Protein AF-A0A955S5Y6-F1 (afdb_monomer_lite)

Structure (mmCIF, N/CA/C/O backbone):
data_AF-A0A955S5Y6-F1
#
_entry.id   AF-A0A955S5Y6-F1
#
loop_
_atom_site.group_PDB
_atom_site.id
_atom_site.type_symbol
_atom_site.label_atom_id
_atom_site.label_alt_id
_atom_site.label_comp_id
_atom_site.label_asym_id
_atom_site.label_entity_id
_atom_site.label_seq_id
_atom_site.pdbx_PDB_ins_code
_atom_site.Cartn_x
_atom_site.Cartn_y
_atom_site.Cartn_z
_atom_site.occupancy
_atom_site.B_iso_or_equiv
_atom_site.auth_seq_id
_atom_site.auth_comp_id
_atom_site.auth_asym_id
_atom_site.auth_atom_id
_atom_site.pdbx_PDB_model_num
ATOM 1 N N . MET A 1 1 ? -32.475 -27.656 40.720 1.00 56.09 1 MET A N 1
ATOM 2 C CA . MET A 1 1 ? -31.714 -28.056 39.511 1.00 56.09 1 MET A CA 1
ATOM 3 C C . MET A 1 1 ? -31.673 -26.996 38.402 1.00 56.09 1 MET A C 1
ATOM 5 O O . MET A 1 1 ? -30.598 -26.793 37.864 1.00 56.09 1 MET A O 1
ATOM 9 N N . LYS A 1 2 ? -32.745 -26.241 38.096 1.00 52.50 2 LYS A N 1
ATOM 10 C CA . LYS A 1 2 ? -32.716 -25.204 37.030 1.00 52.50 2 LYS A CA 1
ATOM 11 C C . LYS A 1 2 ? -31.725 -24.033 37.240 1.00 52.50 2 LYS A C 1
ATOM 13 O O . LYS A 1 2 ? -31.206 -23.516 36.262 1.00 52.50 2 LYS A O 1
ATOM 18 N N . LYS A 1 3 ? -31.419 -23.636 38.485 1.00 51.44 3 LYS A N 1
ATOM 19 C CA . LYS A 1 3 ? -30.471 -22.533 38.778 1.00 51.44 3 LYS A CA 1
ATOM 20 C C . LYS A 1 3 ? -28.994 -22.875 38.519 1.00 51.44 3 LYS A C 1
ATOM 22 O O . LYS A 1 3 ? -28.212 -21.969 38.269 1.00 51.44 3 LYS A O 1
ATOM 27 N N . LEU A 1 4 ? -28.620 -24.157 38.560 1.00 49.22 4 LEU A N 1
ATOM 28 C CA . LEU A 1 4 ? -27.224 -24.577 38.392 1.00 49.22 4 LEU A CA 1
ATOM 29 C C . LEU A 1 4 ? -26.808 -24.562 36.910 1.00 49.22 4 LEU A C 1
ATOM 31 O O . LEU A 1 4 ? -25.727 -24.098 36.581 1.00 49.22 4 LEU A O 1
ATOM 35 N N . ILE A 1 5 ? -27.717 -24.964 36.012 1.00 55.75 5 ILE A N 1
ATOM 36 C CA . ILE A 1 5 ? -27.482 -25.016 34.557 1.00 55.75 5 ILE A CA 1
ATOM 37 C C . ILE A 1 5 ? -27.295 -23.608 33.967 1.00 55.75 5 ILE A C 1
ATOM 39 O O . ILE A 1 5 ? -26.448 -23.410 33.100 1.00 55.75 5 ILE A O 1
ATOM 43 N N . LEU A 1 6 ? -28.032 -22.612 34.476 1.00 52.28 6 LEU A N 1
ATOM 44 C CA . LEU A 1 6 ? -27.921 -21.223 34.016 1.00 52.28 6 LEU A CA 1
ATOM 45 C C . LEU A 1 6 ? -26.569 -20.588 34.397 1.00 52.28 6 LEU A C 1
ATOM 47 O O . LEU A 1 6 ? -26.014 -19.817 33.623 1.00 52.28 6 LEU A O 1
ATOM 51 N N . SER A 1 7 ? -26.016 -20.950 35.561 1.00 55.12 7 SER A N 1
ATOM 52 C CA . SER A 1 7 ? -24.718 -20.450 36.035 1.00 55.12 7 SER A CA 1
ATOM 53 C C . SER A 1 7 ? -23.542 -21.035 35.252 1.00 55.12 7 SER A C 1
ATOM 55 O O . SER A 1 7 ? -22.563 -20.333 35.014 1.00 55.12 7 SER A O 1
ATOM 57 N N . THR A 1 8 ? -23.620 -22.306 34.850 1.00 58.50 8 THR A N 1
ATOM 58 C CA . THR A 1 8 ? -22.551 -22.969 34.088 1.00 58.50 8 THR A CA 1
ATOM 59 C C . THR A 1 8 ? -22.515 -22.490 32.636 1.00 58.50 8 THR A C 1
ATOM 61 O O . THR A 1 8 ? -21.433 -22.229 32.119 1.00 58.50 8 THR A O 1
ATOM 64 N N . LEU A 1 9 ? -23.675 -22.289 31.994 1.00 55.12 9 LEU A N 1
ATOM 65 C CA . LEU A 1 9 ? -23.737 -21.744 30.629 1.00 55.12 9 LEU A CA 1
ATOM 66 C C . LEU A 1 9 ? -23.160 -20.320 30.550 1.00 55.12 9 LEU A C 1
ATOM 68 O O . LEU A 1 9 ? -22.445 -19.994 29.607 1.00 55.12 9 LEU A O 1
ATOM 72 N N . PHE A 1 10 ? -23.441 -19.487 31.558 1.00 57.28 10 PHE A N 1
ATOM 73 C CA . PHE A 1 10 ? -22.948 -18.110 31.628 1.00 57.28 10 PHE A CA 1
ATOM 74 C C . PHE A 1 10 ? -21.422 -18.047 31.822 1.00 57.28 10 PHE A C 1
ATOM 76 O O . PHE A 1 10 ? -20.755 -17.219 31.207 1.00 57.28 10 PHE A O 1
ATOM 83 N N . PHE A 1 11 ? -20.855 -18.962 32.617 1.00 56.06 11 PHE A N 1
ATOM 84 C CA . PHE A 1 11 ? -19.405 -19.064 32.816 1.00 56.06 11 PHE A CA 1
ATOM 85 C C . PHE A 1 11 ? -18.660 -19.509 31.552 1.00 56.06 11 PHE A C 1
ATOM 87 O O . PHE A 1 11 ? -17.605 -18.959 31.254 1.00 56.06 11 PHE A O 1
ATOM 94 N N . VAL A 1 12 ? -19.209 -20.464 30.791 1.00 61.91 12 VAL A N 1
ATOM 95 C CA . VAL A 1 12 ? -18.602 -20.925 29.528 1.00 61.91 12 VAL A CA 1
ATOM 96 C C . VAL A 1 12 ? -18.613 -19.812 28.476 1.00 61.91 12 VAL A C 1
ATOM 98 O O . VAL A 1 12 ? -17.584 -19.557 27.860 1.00 61.91 12 VAL A O 1
ATOM 101 N N . LEU A 1 13 ? -19.731 -19.089 28.329 1.00 55.97 13 LEU A N 1
ATOM 102 C CA . LEU A 1 13 ? -19.838 -17.951 27.405 1.00 55.97 13 LEU A CA 1
ATOM 103 C C . LEU A 1 13 ? -18.832 -16.835 27.724 1.00 55.97 13 LEU A C 1
ATOM 105 O O . LEU A 1 13 ? -18.149 -16.362 26.818 1.00 55.97 13 LEU A O 1
ATOM 109 N N . LEU A 1 14 ? -18.685 -16.458 28.999 1.00 55.88 14 LEU A N 1
ATOM 110 C CA . LEU A 1 14 ? -17.714 -15.438 29.417 1.00 55.88 14 LEU A CA 1
ATOM 111 C C . LEU A 1 14 ? -16.263 -15.866 29.146 1.00 55.88 14 LEU A C 1
ATOM 113 O O . LEU A 1 14 ? -15.458 -15.057 28.678 1.00 55.88 14 LEU A O 1
ATOM 117 N N . PHE A 1 15 ? -15.929 -17.138 29.388 1.00 55.53 15 PHE A N 1
ATOM 118 C CA . PHE A 1 15 ? -14.578 -17.654 29.155 1.00 55.53 15 PHE A CA 1
ATOM 119 C C . PHE A 1 15 ? -14.222 -17.702 27.663 1.00 55.53 15 PHE A C 1
ATOM 121 O O . PHE A 1 15 ? -13.123 -17.301 27.283 1.00 55.53 15 PHE A O 1
ATOM 128 N N . SER A 1 16 ? -15.162 -18.117 26.808 1.00 57.88 16 SER A N 1
ATOM 129 C CA . SER A 1 16 ? -14.963 -18.133 25.355 1.00 57.88 16 SER A CA 1
ATOM 130 C C . SER A 1 16 ? -14.791 -16.725 24.779 1.00 57.88 16 SER A C 1
ATOM 132 O O . SER A 1 16 ? -13.932 -16.520 23.925 1.00 57.88 16 SER A O 1
ATOM 134 N N . THR A 1 17 ? -15.540 -15.731 25.275 1.00 61.00 17 THR A N 1
ATOM 135 C CA . THR A 1 17 ? -15.361 -14.337 24.837 1.00 61.00 17 THR A CA 1
ATOM 136 C C . THR A 1 17 ? -14.026 -13.747 25.285 1.00 61.00 17 THR A C 1
ATOM 138 O O . THR A 1 17 ? -13.394 -13.033 24.515 1.00 61.00 17 THR A O 1
ATOM 141 N N . ALA A 1 18 ? -13.554 -14.071 26.492 1.00 53.00 18 ALA A N 1
ATOM 142 C CA . ALA A 1 18 ? -12.278 -13.567 26.994 1.00 53.00 18 ALA A CA 1
ATOM 143 C C . ALA A 1 18 ? -11.082 -14.138 26.216 1.00 53.00 18 ALA A C 1
ATOM 145 O O . ALA A 1 18 ? -10.158 -13.398 25.894 1.00 53.00 18 ALA A O 1
ATOM 146 N N . GLN A 1 19 ? -11.116 -15.429 25.867 1.00 52.62 19 GLN A N 1
ATOM 147 C CA . GLN A 1 19 ? -10.074 -16.051 25.044 1.00 52.62 19 GLN A CA 1
ATOM 148 C C . GLN A 1 19 ? -10.056 -15.491 23.619 1.00 52.62 19 GLN A C 1
ATOM 150 O O . GLN A 1 19 ? -8.986 -15.151 23.130 1.00 52.62 19 GLN A O 1
ATOM 155 N N . ALA A 1 20 ? -11.218 -15.325 22.980 1.00 49.16 20 ALA A N 1
ATOM 156 C CA . ALA A 1 20 ? -11.295 -14.726 21.646 1.00 49.16 20 ALA A CA 1
ATOM 157 C C . ALA A 1 20 ? -10.771 -13.280 21.628 1.00 49.16 20 ALA A C 1
ATOM 159 O O . ALA A 1 20 ? -10.062 -12.892 20.706 1.00 49.16 20 ALA A O 1
ATOM 160 N N . MET A 1 21 ? -11.073 -12.497 22.669 1.00 54.50 21 MET A N 1
ATOM 161 C CA . MET A 1 21 ? -10.538 -11.142 22.818 1.00 54.50 21 MET A CA 1
ATOM 162 C C . MET A 1 21 ? -9.026 -11.146 23.062 1.00 54.50 21 MET A C 1
ATOM 164 O O . MET A 1 21 ? -8.329 -10.330 22.475 1.00 54.50 21 MET A O 1
ATOM 168 N N . ALA A 1 22 ? -8.508 -12.057 23.891 1.00 51.16 22 ALA A N 1
ATOM 169 C CA . ALA A 1 22 ? -7.074 -12.154 24.164 1.00 51.16 22 ALA A CA 1
ATOM 170 C C . ALA A 1 22 ? -6.267 -12.558 22.920 1.00 51.16 22 ALA A C 1
ATOM 172 O O . ALA A 1 22 ? -5.251 -11.933 22.645 1.00 51.16 22 ALA A O 1
ATOM 173 N N . VAL A 1 23 ? -6.749 -13.542 22.152 1.00 62.59 23 VAL A N 1
ATOM 174 C CA . VAL A 1 23 ? -6.137 -13.944 20.873 1.00 62.59 23 VAL A CA 1
ATOM 175 C C . VAL A 1 23 ? -6.154 -12.774 19.891 1.00 62.59 23 VAL A C 1
ATOM 177 O O . VAL A 1 23 ? -5.118 -12.410 19.355 1.00 62.59 23 VAL A O 1
ATOM 180 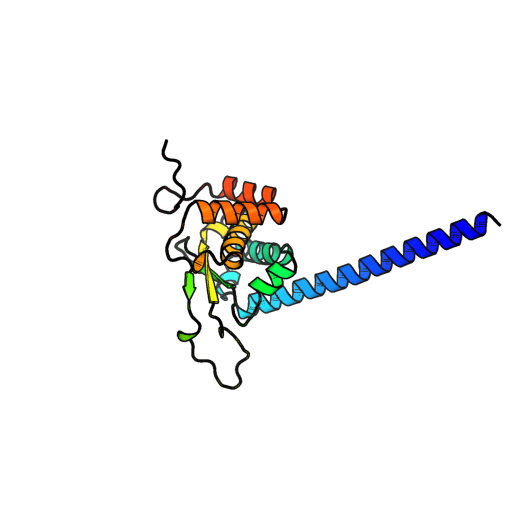N N . LYS A 1 24 ? -7.298 -12.095 19.755 1.00 65.12 24 LYS A N 1
ATOM 181 C CA . LYS A 1 24 ? -7.421 -10.933 18.870 1.00 65.12 24 LYS A CA 1
ATOM 182 C C . LYS A 1 24 ? -6.474 -9.782 19.245 1.00 65.12 24 LYS A C 1
ATOM 184 O O . LYS A 1 24 ? -5.962 -9.109 18.359 1.00 65.12 24 LYS A O 1
ATOM 189 N N . ILE A 1 25 ? -6.258 -9.536 20.541 1.00 67.62 25 ILE A N 1
ATOM 190 C CA . ILE A 1 25 ? -5.323 -8.504 21.020 1.00 67.62 25 ILE A CA 1
ATOM 191 C C . ILE A 1 25 ? -3.872 -8.876 20.682 1.00 67.62 25 ILE A C 1
ATOM 193 O O . ILE A 1 25 ? -3.101 -7.996 20.303 1.00 67.62 25 ILE A O 1
ATOM 197 N N . ASP A 1 26 ? -3.503 -10.151 20.814 1.00 76.69 26 ASP A N 1
ATOM 198 C CA . ASP A 1 26 ? -2.156 -10.637 20.484 1.00 76.69 26 ASP A CA 1
ATOM 199 C C . ASP A 1 26 ? -1.885 -10.517 18.974 1.00 76.69 26 ASP A C 1
ATOM 201 O O . ASP A 1 26 ? -0.861 -9.965 18.562 1.00 76.69 26 ASP A O 1
ATOM 205 N N . ASP A 1 27 ? -2.869 -10.896 18.151 1.00 80.06 27 ASP A N 1
ATOM 206 C CA . ASP A 1 27 ? -2.806 -10.773 16.692 1.00 80.06 27 ASP A CA 1
ATOM 207 C C . ASP A 1 27 ? -2.647 -9.304 16.248 1.00 80.06 27 ASP A C 1
ATOM 209 O O . ASP A 1 27 ? -1.814 -8.990 15.395 1.00 80.06 27 ASP A O 1
ATOM 213 N N . GLU A 1 28 ? -3.394 -8.372 16.853 1.00 82.50 28 GLU A N 1
ATOM 214 C CA . GLU A 1 28 ? -3.312 -6.941 16.526 1.00 82.50 28 GLU A CA 1
ATOM 215 C C . GLU A 1 28 ? -1.964 -6.322 16.940 1.00 82.50 28 GLU A C 1
ATOM 217 O O . GLU A 1 28 ? -1.368 -5.555 16.180 1.00 82.50 28 GLU A O 1
ATOM 222 N N . ALA A 1 29 ? -1.430 -6.683 18.109 1.00 85.88 29 ALA A N 1
ATOM 223 C CA . ALA A 1 29 ? -0.115 -6.216 18.552 1.00 85.88 29 ALA A CA 1
ATOM 224 C C . ALA A 1 29 ? 1.018 -6.760 17.660 1.00 85.88 29 ALA A C 1
ATOM 226 O O . ALA A 1 29 ? 1.972 -6.041 17.324 1.00 85.88 29 ALA A O 1
ATOM 227 N N . GLN A 1 30 ? 0.903 -8.016 17.225 1.00 89.88 30 GLN A N 1
ATOM 228 C CA . GLN A 1 30 ? 1.841 -8.623 16.287 1.00 89.88 30 GLN A CA 1
ATOM 229 C C . GLN A 1 30 ? 1.780 -7.940 14.913 1.00 89.88 30 GLN A C 1
ATOM 231 O O . GLN A 1 30 ? 2.826 -7.585 14.362 1.00 89.88 30 GLN A O 1
ATOM 236 N N . ARG A 1 31 ? 0.572 -7.691 14.394 1.00 92.69 31 ARG A N 1
ATOM 237 C CA . ARG A 1 31 ? 0.303 -6.953 13.147 1.00 92.69 31 ARG A CA 1
ATOM 238 C C . ARG A 1 31 ? 0.973 -5.579 13.161 1.00 92.69 31 ARG A C 1
ATOM 240 O O . ARG A 1 31 ? 1.710 -5.251 12.234 1.00 92.69 31 ARG A O 1
ATOM 247 N N . GLN A 1 32 ? 0.794 -4.810 14.236 1.00 94.00 32 GLN A N 1
ATOM 248 C CA . GLN A 1 32 ? 1.436 -3.502 14.403 1.00 94.00 32 GLN A CA 1
ATOM 249 C C . GLN A 1 32 ? 2.964 -3.610 14.382 1.00 94.00 32 GLN A C 1
ATOM 251 O O . GLN A 1 32 ? 3.621 -2.890 13.633 1.00 94.00 32 GLN A O 1
ATOM 256 N N . THR A 1 33 ? 3.530 -4.557 15.133 1.00 93.19 33 THR A N 1
ATOM 257 C CA . THR A 1 33 ? 4.985 -4.767 15.182 1.00 93.19 33 THR A CA 1
ATOM 258 C C . THR A 1 33 ? 5.557 -5.104 13.800 1.00 93.19 33 THR A C 1
ATOM 260 O O . THR A 1 33 ? 6.602 -4.581 13.415 1.00 93.19 33 THR A O 1
ATOM 263 N N . GLN A 1 34 ? 4.869 -5.951 13.029 1.00 93.94 34 GLN A N 1
ATOM 264 C CA . GLN A 1 34 ? 5.267 -6.294 11.661 1.00 93.94 34 GLN A CA 1
ATOM 265 C C . GLN A 1 34 ? 5.240 -5.075 10.738 1.00 93.94 34 GLN A C 1
ATOM 267 O O . GLN A 1 34 ? 6.175 -4.878 9.967 1.00 93.94 34 GLN A O 1
ATOM 272 N N . ILE A 1 35 ? 4.202 -4.240 10.838 1.00 94.56 35 ILE A N 1
ATOM 273 C CA . ILE A 1 35 ? 4.094 -3.003 10.057 1.00 94.56 35 ILE A CA 1
ATOM 274 C C . ILE A 1 35 ? 5.241 -2.055 10.407 1.00 94.56 35 ILE A C 1
ATOM 276 O O . ILE A 1 35 ? 5.900 -1.541 9.512 1.00 94.56 35 ILE A O 1
ATOM 280 N N . GLU A 1 36 ? 5.535 -1.846 11.690 1.00 92.19 36 GLU A N 1
ATOM 281 C CA . GLU A 1 36 ? 6.640 -0.976 12.107 1.00 92.19 36 GLU A CA 1
ATOM 282 C C . GLU A 1 36 ? 7.994 -1.464 11.587 1.00 92.19 36 GLU A C 1
ATOM 284 O O . GLU A 1 36 ? 8.796 -0.664 11.099 1.00 92.19 36 GLU A O 1
ATOM 289 N N . GLN A 1 37 ? 8.248 -2.772 11.667 1.00 91.31 37 GLN A N 1
ATOM 290 C CA . GLN A 1 37 ? 9.468 -3.377 11.136 1.00 91.31 37 GLN A CA 1
ATOM 291 C C . GLN A 1 37 ? 9.556 -3.211 9.619 1.00 91.31 37 GLN A C 1
ATOM 293 O O . GLN A 1 37 ? 10.594 -2.781 9.117 1.00 91.31 37 GLN A O 1
ATOM 298 N N . TYR A 1 38 ? 8.459 -3.481 8.911 1.00 91.88 38 TYR A N 1
ATOM 299 C CA . TYR A 1 38 ? 8.370 -3.327 7.466 1.00 91.88 38 TYR A CA 1
ATOM 300 C C . TYR A 1 38 ? 8.634 -1.883 7.029 1.00 91.88 38 TYR A C 1
ATOM 302 O O . TYR A 1 38 ? 9.502 -1.630 6.197 1.00 91.88 38 TYR A O 1
ATOM 310 N N . LEU A 1 39 ? 7.944 -0.916 7.640 1.00 90.44 39 LEU A N 1
ATOM 311 C CA . LEU A 1 39 ? 8.104 0.503 7.325 1.00 90.44 39 LEU A CA 1
ATOM 312 C C . LEU A 1 39 ? 9.513 1.006 7.646 1.00 90.44 39 LEU A C 1
ATOM 314 O O . LEU A 1 39 ? 10.044 1.845 6.926 1.00 90.44 39 LEU A O 1
ATOM 318 N N . LYS A 1 40 ? 10.146 0.486 8.700 1.00 87.81 40 LYS A N 1
ATOM 319 C CA . LYS A 1 40 ? 11.536 0.819 9.028 1.00 87.81 40 LYS A CA 1
ATOM 320 C C . LYS A 1 40 ? 12.527 0.300 7.982 1.00 87.81 40 LYS A C 1
ATOM 322 O O . LYS A 1 40 ? 13.578 0.910 7.803 1.00 87.81 40 LYS A O 1
ATOM 327 N N . GLU A 1 41 ? 12.229 -0.829 7.347 1.00 86.50 41 GLU A N 1
ATOM 328 C CA . GLU A 1 41 ? 13.115 -1.468 6.371 1.00 86.50 41 GLU A CA 1
ATOM 329 C C . GLU A 1 41 ? 12.907 -0.936 4.945 1.00 86.50 41 GLU A C 1
ATOM 331 O O . GLU A 1 41 ? 13.885 -0.672 4.249 1.00 86.50 41 GLU A O 1
ATOM 336 N N . PHE A 1 42 ? 11.656 -0.736 4.521 1.00 86.25 42 PHE A N 1
ATOM 337 C CA . PHE A 1 42 ? 11.299 -0.507 3.113 1.00 86.25 42 PHE A CA 1
ATOM 338 C C . PHE A 1 42 ? 10.684 0.858 2.818 1.00 86.25 42 PHE A C 1
ATOM 340 O O . PHE A 1 42 ? 10.239 1.101 1.697 1.00 86.25 42 PHE A O 1
ATOM 347 N N . VAL A 1 43 ? 10.648 1.769 3.789 1.00 81.50 43 VAL A N 1
ATOM 348 C CA . VAL A 1 43 ? 10.130 3.119 3.566 1.00 81.50 43 VAL A CA 1
ATOM 349 C C . VAL A 1 43 ? 11.190 4.149 3.914 1.00 81.50 43 VAL A C 1
ATOM 351 O O . VAL A 1 43 ? 11.818 4.105 4.971 1.00 81.50 43 VAL A O 1
ATOM 354 N N . GLY A 1 44 ? 11.428 5.069 2.978 1.00 70.69 44 GLY A N 1
ATOM 355 C CA . GLY A 1 44 ? 12.505 6.046 3.094 1.00 70.69 44 GLY A CA 1
ATOM 356 C C . GLY A 1 44 ? 12.373 6.926 4.341 1.00 70.69 44 GLY A C 1
ATOM 357 O O . GLY A 1 44 ? 11.275 7.319 4.734 1.00 70.69 44 GLY A O 1
ATOM 358 N N . ASN A 1 45 ? 13.513 7.326 4.919 1.00 73.81 45 ASN A N 1
ATOM 359 C CA . ASN A 1 45 ? 13.566 8.217 6.091 1.00 73.81 45 ASN A CA 1
ATOM 360 C C . ASN A 1 45 ? 12.825 9.554 5.888 1.00 73.81 45 ASN A C 1
ATOM 362 O O . ASN A 1 45 ? 12.473 10.217 6.863 1.00 73.81 45 ASN A O 1
ATOM 366 N N . SER A 1 46 ? 12.573 9.956 4.637 1.00 76.12 46 SER A N 1
ATOM 367 C CA . SER A 1 46 ? 11.807 11.157 4.303 1.00 76.12 46 SER A CA 1
ATOM 368 C C . SER A 1 46 ? 10.371 11.120 4.828 1.00 76.12 46 SER A C 1
ATOM 370 O O . SER A 1 46 ? 9.828 12.181 5.122 1.00 76.12 46 SER A O 1
ATOM 372 N N . LEU A 1 47 ? 9.780 9.937 5.042 1.00 80.69 47 LEU A N 1
ATOM 373 C CA . LEU A 1 47 ? 8.419 9.787 5.572 1.00 80.69 47 LEU A CA 1
ATOM 374 C C . LEU A 1 47 ? 8.234 10.450 6.951 1.00 80.69 47 LEU A C 1
ATOM 376 O O . LEU A 1 47 ? 7.123 10.824 7.318 1.00 80.69 47 LEU A O 1
ATOM 380 N N . PHE A 1 48 ? 9.324 10.641 7.706 1.00 80.81 48 PHE A N 1
ATOM 381 C CA . PHE A 1 48 ? 9.311 11.367 8.979 1.00 80.81 48 PHE A CA 1
ATOM 382 C C . PHE A 1 48 ? 8.782 12.805 8.844 1.00 80.81 48 PHE A C 1
ATOM 384 O O . PHE A 1 48 ? 8.141 13.309 9.763 1.00 80.81 48 PHE A O 1
ATOM 391 N N . TYR A 1 49 ? 9.014 13.456 7.701 1.00 88.31 49 TYR A N 1
ATOM 392 C CA . TYR A 1 49 ? 8.575 14.831 7.449 1.00 88.31 49 TYR A CA 1
ATOM 393 C C . TYR A 1 49 ? 7.110 14.932 6.995 1.00 88.31 49 TYR A C 1
ATOM 395 O O . TYR A 1 49 ? 6.576 16.037 6.917 1.00 88.31 49 TYR A O 1
ATOM 403 N N . TYR A 1 50 ? 6.448 13.797 6.744 1.00 92.00 50 TYR A N 1
ATOM 404 C CA . TYR A 1 50 ? 5.094 13.727 6.193 1.00 92.00 50 TYR A CA 1
ATOM 405 C C . TYR A 1 50 ? 4.172 12.912 7.116 1.00 92.00 50 TYR A C 1
ATOM 407 O O . TYR A 1 50 ? 3.851 11.757 6.821 1.00 92.00 50 TYR A O 1
ATOM 415 N N . PRO A 1 51 ? 3.760 13.474 8.271 1.00 93.00 51 PRO A N 1
ATOM 416 C CA . PRO A 1 51 ? 3.044 12.733 9.307 1.00 93.00 51 PRO A CA 1
ATOM 417 C C . PRO A 1 51 ? 1.694 12.177 8.844 1.00 93.00 51 PRO A C 1
ATOM 419 O O . PRO A 1 51 ? 1.346 11.069 9.244 1.00 93.00 51 PRO A O 1
ATOM 422 N N . ASN A 1 52 ? 0.963 12.886 7.978 1.00 94.88 52 ASN A N 1
ATOM 423 C CA . ASN A 1 52 ? -0.339 12.419 7.496 1.00 94.88 52 ASN A CA 1
ATOM 424 C C . ASN A 1 52 ? -0.168 11.222 6.558 1.00 94.88 52 ASN A C 1
ATOM 426 O O . ASN A 1 52 ? -0.884 10.234 6.694 1.00 94.88 52 ASN A O 1
ATOM 430 N N . ILE A 1 53 ? 0.837 11.267 5.675 1.00 93.31 53 ILE A N 1
ATOM 431 C CA . ILE A 1 53 ? 1.176 10.134 4.804 1.00 93.31 53 ILE A CA 1
ATOM 432 C C . ILE A 1 53 ? 1.669 8.947 5.637 1.00 93.31 53 ILE A C 1
ATOM 434 O O . ILE A 1 53 ? 1.252 7.816 5.406 1.00 93.31 53 ILE A O 1
ATOM 438 N N . ARG A 1 54 ? 2.510 9.193 6.648 1.00 93.44 54 ARG A N 1
ATOM 439 C CA . ARG A 1 54 ? 2.983 8.149 7.565 1.00 93.44 54 ARG A CA 1
ATOM 440 C C . ARG A 1 54 ? 1.833 7.457 8.293 1.00 93.44 54 ARG A C 1
ATOM 442 O O . ARG A 1 54 ? 1.810 6.229 8.350 1.00 93.44 54 ARG A O 1
ATOM 449 N N . SER A 1 55 ? 0.898 8.227 8.846 1.00 94.94 55 SER A N 1
ATOM 450 C CA . SER A 1 55 ? -0.290 7.682 9.504 1.00 94.94 55 SER A CA 1
ATOM 451 C C . SER A 1 55 ? -1.175 6.913 8.527 1.00 94.94 55 SER A C 1
ATOM 453 O O . SER A 1 55 ? -1.576 5.797 8.839 1.00 94.94 55 SER A O 1
ATOM 455 N N . ALA A 1 56 ? -1.412 7.457 7.332 1.00 95.69 56 ALA A N 1
ATOM 456 C CA . ALA A 1 56 ? -2.200 6.788 6.304 1.00 95.69 56 ALA A CA 1
ATOM 457 C C . ALA A 1 56 ? -1.577 5.453 5.874 1.00 95.69 56 ALA A C 1
ATOM 459 O O . ALA A 1 56 ? -2.270 4.446 5.779 1.00 95.69 56 ALA A O 1
ATOM 460 N N . LEU A 1 57 ? -0.260 5.411 5.674 1.00 94.69 57 LEU A N 1
ATOM 461 C CA . LEU A 1 57 ? 0.434 4.191 5.275 1.00 94.69 57 LEU A CA 1
ATOM 462 C C . LEU A 1 57 ? 0.345 3.102 6.349 1.00 94.69 57 LEU A C 1
ATOM 464 O O . LEU A 1 57 ? 0.048 1.949 6.040 1.00 94.69 57 LEU A O 1
ATOM 468 N N . PHE A 1 58 ? 0.548 3.472 7.615 1.00 95.56 58 PHE A N 1
ATOM 469 C CA . PHE A 1 58 ? 0.382 2.544 8.730 1.00 95.56 58 PHE A CA 1
ATOM 470 C C . PHE A 1 58 ? -1.050 1.995 8.790 1.00 95.56 58 PHE A C 1
ATOM 472 O O . PHE A 1 58 ? -1.250 0.783 8.868 1.00 95.56 58 PHE A O 1
ATOM 479 N N . ASN A 1 59 ? -2.045 2.881 8.704 1.00 96.06 59 ASN A N 1
ATOM 480 C CA . ASN A 1 59 ? -3.457 2.514 8.769 1.00 96.06 59 ASN A CA 1
ATOM 481 C C . ASN A 1 59 ? -3.877 1.625 7.595 1.00 96.06 59 ASN A C 1
ATOM 483 O O . ASN A 1 59 ? -4.592 0.647 7.804 1.00 96.06 59 ASN A O 1
ATOM 487 N N . ALA A 1 60 ? -3.421 1.933 6.379 1.00 95.75 60 ALA A N 1
ATOM 488 C CA . ALA A 1 60 ? -3.695 1.127 5.196 1.00 95.75 60 ALA A CA 1
ATOM 489 C C . ALA A 1 60 ? -3.162 -0.301 5.379 1.00 95.75 60 ALA A C 1
ATOM 491 O O . ALA A 1 60 ? -3.925 -1.254 5.242 1.00 95.75 60 ALA A O 1
ATOM 492 N N . LEU A 1 61 ? -1.896 -0.457 5.790 1.00 95.75 61 LEU A N 1
ATOM 493 C CA . LEU A 1 61 ? -1.287 -1.772 6.028 1.00 95.75 61 LEU A CA 1
ATOM 494 C C . LEU A 1 61 ? -1.951 -2.553 7.170 1.00 95.75 61 LEU A C 1
ATOM 496 O O . LEU A 1 61 ? -2.014 -3.780 7.102 1.00 95.75 61 LEU A O 1
ATOM 500 N N . ALA A 1 62 ? -2.432 -1.864 8.208 1.00 95.00 62 ALA A N 1
ATOM 501 C CA . ALA A 1 62 ? -3.142 -2.477 9.331 1.00 95.00 62 ALA A CA 1
ATOM 502 C C . ALA A 1 62 ? -4.536 -2.985 8.948 1.00 95.00 62 ALA A C 1
ATOM 504 O O . ALA A 1 62 ? -5.033 -3.924 9.565 1.00 95.00 62 ALA A O 1
ATOM 505 N N . LYS A 1 63 ? -5.158 -2.364 7.942 1.00 90.75 63 LYS A N 1
ATOM 506 C CA . LYS A 1 63 ? -6.488 -2.726 7.458 1.00 90.75 63 LYS A CA 1
ATOM 507 C C . LYS A 1 63 ? -6.447 -3.924 6.506 1.00 90.75 63 LYS A C 1
ATOM 509 O O . LYS A 1 63 ? -7.369 -4.723 6.555 1.00 90.75 63 LYS A O 1
ATOM 514 N N . LEU A 1 64 ? -5.393 -4.077 5.698 1.00 95.06 64 LEU A N 1
ATOM 515 C CA . LEU A 1 64 ? -5.305 -5.129 4.675 1.00 95.06 64 LEU A CA 1
ATOM 516 C C . LEU A 1 64 ? -5.691 -6.535 5.182 1.00 95.06 64 LEU A C 1
ATOM 518 O O . LEU A 1 64 ? -5.261 -6.917 6.276 1.00 95.06 64 LEU A O 1
ATOM 522 N N . PRO A 1 65 ? -6.398 -7.336 4.357 1.00 95.12 65 PRO A N 1
ATOM 523 C CA . PRO A 1 65 ? -6.551 -8.770 4.591 1.00 95.12 65 PRO A CA 1
ATOM 524 C C . PRO A 1 65 ? -5.195 -9.467 4.776 1.00 95.12 65 PRO A C 1
ATOM 526 O O . PRO A 1 65 ? -4.202 -9.060 4.170 1.00 95.12 65 PRO A O 1
ATOM 529 N N . ASP A 1 66 ? -5.147 -10.528 5.586 1.00 93.44 66 ASP A N 1
ATOM 530 C CA . ASP A 1 66 ? -3.886 -11.177 5.982 1.00 93.44 66 ASP A CA 1
ATOM 531 C C . ASP A 1 66 ? -3.068 -11.701 4.794 1.00 93.44 66 ASP A C 1
ATOM 533 O O . ASP A 1 66 ? -1.843 -11.578 4.777 1.00 93.44 66 ASP A O 1
ATOM 537 N N . ASP A 1 67 ? -3.731 -12.262 3.782 1.00 94.25 67 ASP A N 1
ATOM 538 C CA . ASP A 1 67 ? -3.087 -12.769 2.569 1.00 94.25 67 ASP A CA 1
ATOM 539 C C . ASP A 1 67 ? -2.507 -11.633 1.713 1.00 94.25 67 ASP A C 1
ATOM 541 O O . ASP A 1 67 ? -1.388 -11.739 1.201 1.00 94.25 67 ASP A O 1
ATOM 545 N N . VAL A 1 68 ? -3.232 -10.516 1.616 1.00 95.12 68 VAL A N 1
ATOM 546 C CA . VAL A 1 68 ? -2.771 -9.309 0.924 1.00 95.12 68 VAL A CA 1
ATOM 547 C C . VAL A 1 68 ? -1.589 -8.706 1.672 1.00 95.12 68 VAL A C 1
ATOM 549 O O . VAL A 1 68 ? -0.566 -8.412 1.060 1.00 95.12 68 VAL A O 1
ATOM 552 N N . PHE A 1 69 ? -1.672 -8.584 2.998 1.00 95.25 69 PHE A N 1
ATOM 553 C CA . PHE A 1 69 ? -0.564 -8.073 3.795 1.00 95.25 69 PHE A CA 1
ATOM 554 C C . PHE A 1 69 ? 0.686 -8.945 3.669 1.00 95.25 69 PHE A C 1
ATOM 556 O O . PHE A 1 69 ? 1.782 -8.415 3.482 1.00 95.25 69 PHE A O 1
ATOM 563 N N . ALA A 1 70 ? 0.539 -10.269 3.766 1.00 92.94 70 ALA A N 1
ATOM 564 C CA . ALA A 1 70 ? 1.656 -11.197 3.629 1.00 92.94 70 ALA A CA 1
ATOM 565 C C . ALA A 1 70 ? 2.324 -11.080 2.251 1.00 92.94 70 ALA A C 1
ATOM 567 O O . ALA A 1 70 ? 3.544 -11.168 2.160 1.00 92.94 70 ALA A O 1
ATOM 568 N N . THR A 1 71 ? 1.533 -10.833 1.203 1.00 91.50 71 THR A N 1
ATOM 569 C CA . THR A 1 71 ? 2.034 -10.606 -0.159 1.00 91.50 71 THR A CA 1
ATOM 570 C C . THR A 1 71 ? 2.796 -9.285 -0.258 1.00 91.50 71 THR A C 1
ATOM 572 O O . THR A 1 71 ? 3.946 -9.270 -0.682 1.00 91.50 71 THR A O 1
ATOM 575 N N . VAL A 1 72 ? 2.189 -8.187 0.197 1.00 90.25 72 VAL A N 1
ATOM 576 C CA . VAL A 1 72 ? 2.747 -6.823 0.114 1.00 90.25 72 VAL A CA 1
ATOM 577 C C . VAL A 1 72 ? 4.019 -6.657 0.950 1.00 90.25 72 VAL A C 1
ATOM 579 O O . VAL A 1 72 ? 4.877 -5.834 0.635 1.00 90.25 72 VAL A O 1
ATOM 582 N N . THR A 1 73 ? 4.147 -7.428 2.032 1.00 92.12 73 THR A N 1
ATOM 583 C CA . THR A 1 73 ? 5.295 -7.357 2.948 1.00 92.12 73 THR A CA 1
ATOM 584 C C . THR A 1 73 ? 6.305 -8.484 2.777 1.00 92.12 73 THR A C 1
ATOM 586 O O . THR A 1 73 ? 7.219 -8.626 3.598 1.00 92.12 73 THR A O 1
ATOM 589 N N . ASP A 1 74 ? 6.197 -9.264 1.698 1.00 91.12 74 ASP A N 1
ATOM 590 C CA . ASP A 1 74 ? 7.203 -10.264 1.364 1.00 91.12 74 ASP A CA 1
ATOM 591 C C . ASP A 1 74 ? 8.530 -9.580 1.017 1.00 91.12 74 ASP A C 1
ATOM 593 O O . ASP A 1 74 ? 8.667 -8.870 0.024 1.00 91.12 74 ASP A O 1
ATOM 597 N N . ARG A 1 75 ? 9.559 -9.835 1.826 1.00 88.31 75 ARG A N 1
ATOM 598 C CA . ARG A 1 75 ? 10.896 -9.249 1.645 1.00 88.31 75 ARG A CA 1
ATOM 599 C C . ARG A 1 75 ? 11.546 -9.663 0.328 1.00 88.31 75 ARG A C 1
ATOM 601 O O . ARG A 1 75 ? 12.377 -8.921 -0.190 1.00 88.31 75 ARG A O 1
ATOM 608 N N . ARG A 1 76 ? 11.164 -10.809 -0.241 1.00 87.19 76 ARG A N 1
ATOM 609 C CA . ARG A 1 76 ? 11.651 -11.255 -1.555 1.00 87.19 76 ARG A CA 1
ATOM 610 C C . ARG A 1 76 ? 11.163 -10.347 -2.678 1.00 87.19 76 ARG A C 1
ATOM 612 O O . ARG A 1 76 ? 11.856 -10.243 -3.689 1.00 87.19 76 ARG A O 1
ATOM 619 N N . HIS A 1 77 ? 10.007 -9.711 -2.480 1.00 87.12 77 HIS A N 1
ATOM 620 C CA . HIS A 1 77 ? 9.338 -8.846 -3.439 1.00 87.12 77 HIS A CA 1
ATOM 621 C C . HIS A 1 77 ? 8.642 -7.653 -2.750 1.00 87.12 77 HIS A C 1
ATOM 623 O O . HIS A 1 77 ? 7.416 -7.572 -2.747 1.00 87.12 77 HIS A O 1
ATOM 629 N N . PRO A 1 78 ? 9.395 -6.730 -2.131 1.00 87.75 78 PRO A N 1
ATOM 630 C CA . PRO A 1 78 ? 8.802 -5.730 -1.258 1.00 87.75 78 PRO A CA 1
ATOM 631 C C . PRO A 1 78 ? 8.147 -4.590 -2.046 1.00 87.75 78 PRO A C 1
ATOM 633 O O . PRO A 1 78 ? 8.586 -4.221 -3.140 1.00 87.75 78 PRO A O 1
ATOM 636 N N . LEU A 1 79 ? 7.146 -3.969 -1.425 1.00 89.25 79 LEU A N 1
ATOM 637 C CA . LEU A 1 79 ? 6.503 -2.741 -1.885 1.00 89.25 79 LEU A CA 1
ATOM 638 C C . LEU A 1 79 ? 7.103 -1.506 -1.189 1.00 89.25 79 LEU A C 1
ATOM 640 O O . LEU A 1 79 ? 6.788 -1.180 -0.042 1.00 89.25 79 LEU A O 1
ATOM 644 N N . ILE A 1 80 ? 7.985 -0.798 -1.882 1.00 88.06 80 ILE A N 1
ATOM 645 C CA . ILE A 1 80 ? 8.718 0.358 -1.363 1.00 88.06 80 ILE A CA 1
ATOM 646 C C . ILE A 1 80 ? 7.906 1.635 -1.584 1.00 88.06 80 ILE A C 1
ATOM 648 O O . ILE A 1 80 ? 7.578 1.985 -2.716 1.00 88.06 80 ILE A O 1
ATOM 652 N N . PHE A 1 81 ? 7.662 2.391 -0.515 1.00 86.88 81 PHE A N 1
ATOM 653 C CA . PHE A 1 81 ? 7.001 3.696 -0.595 1.00 86.88 81 PHE A CA 1
ATOM 654 C C . PHE A 1 81 ? 8.034 4.822 -0.563 1.00 86.88 81 PHE A C 1
ATOM 656 O O . PHE A 1 81 ? 8.874 4.891 0.340 1.00 86.88 81 PHE A O 1
ATOM 663 N N . VAL A 1 82 ? 7.954 5.737 -1.528 1.00 86.25 82 VAL A N 1
ATOM 664 C CA . VAL A 1 82 ? 8.814 6.927 -1.593 1.00 86.25 82 VAL A CA 1
ATOM 665 C C . VAL A 1 82 ? 7.987 8.189 -1.774 1.00 86.25 82 VAL A C 1
ATOM 667 O O . VAL A 1 82 ? 6.980 8.186 -2.474 1.00 86.25 82 VAL A O 1
ATOM 670 N N . ILE A 1 83 ? 8.432 9.278 -1.146 1.00 84.00 83 ILE A N 1
ATOM 671 C CA . ILE A 1 83 ? 7.819 10.599 -1.308 1.00 84.00 83 ILE A CA 1
ATOM 672 C C . ILE A 1 83 ? 8.569 11.383 -2.384 1.00 84.00 83 ILE A C 1
ATOM 674 O O . ILE A 1 83 ? 9.802 11.410 -2.374 1.00 84.00 83 ILE A O 1
ATOM 678 N N . SER A 1 84 ? 7.833 12.034 -3.282 1.00 80.06 84 SER A N 1
ATOM 679 C CA . SER A 1 84 ? 8.370 12.853 -4.371 1.00 80.06 84 SER A CA 1
ATOM 680 C C . SER A 1 84 ? 7.590 14.161 -4.510 1.00 80.06 84 SER A C 1
ATOM 682 O O . SER A 1 84 ? 6.387 14.195 -4.276 1.00 80.06 84 SER A O 1
ATOM 684 N N . ILE A 1 85 ? 8.282 15.220 -4.943 1.00 66.50 85 ILE A N 1
ATOM 685 C CA . ILE A 1 85 ? 7.695 16.528 -5.302 1.00 66.50 85 ILE A CA 1
ATOM 686 C C . ILE A 1 85 ? 6.862 16.484 -6.594 1.00 66.50 85 ILE A C 1
ATOM 688 O O . ILE A 1 85 ? 6.125 17.417 -6.892 1.00 66.50 85 ILE A O 1
ATOM 692 N N . ASN A 1 86 ? 7.014 15.414 -7.379 1.00 55.97 86 ASN A N 1
ATOM 693 C CA . ASN A 1 86 ? 6.158 15.099 -8.516 1.00 55.97 86 ASN A CA 1
ATOM 694 C C . ASN A 1 86 ? 5.368 13.840 -8.150 1.00 55.97 86 ASN A C 1
ATOM 696 O O . ASN A 1 86 ? 5.987 12.802 -7.882 1.00 55.97 86 ASN A O 1
ATOM 700 N N . SER A 1 87 ? 4.040 13.927 -8.125 1.00 51.44 87 SER A N 1
ATOM 701 C CA . SER A 1 87 ? 3.171 12.772 -7.929 1.00 51.44 87 SER A CA 1
ATOM 702 C C . SER A 1 87 ? 3.059 11.915 -9.184 1.00 51.44 87 SER A C 1
ATOM 704 O O . SER A 1 87 ? 3.215 12.387 -10.309 1.00 51.44 87 SER A O 1
ATOM 706 N N . GLY A 1 88 ? 2.745 10.640 -8.963 1.00 52.75 88 GLY A N 1
ATOM 707 C CA . GLY A 1 88 ? 2.329 9.724 -10.012 1.00 52.75 88 GLY A CA 1
ATOM 708 C C . GLY A 1 88 ? 3.447 8.824 -10.519 1.00 52.75 88 GLY A C 1
ATOM 709 O O . GLY A 1 88 ? 4.489 9.287 -10.972 1.00 52.75 88 GLY A O 1
ATOM 710 N N . ILE A 1 89 ? 3.123 7.530 -10.513 1.00 52.00 89 ILE A N 1
ATOM 711 C CA . ILE A 1 89 ? 3.778 6.378 -11.145 1.00 52.00 89 ILE A CA 1
ATOM 712 C C . ILE A 1 89 ? 4.373 5.440 -10.101 1.00 52.00 89 ILE A C 1
ATOM 714 O O . ILE A 1 89 ? 5.463 5.650 -9.572 1.00 52.00 89 ILE A O 1
ATOM 718 N N . ALA A 1 90 ? 3.650 4.347 -9.860 1.00 55.25 90 ALA A N 1
ATOM 719 C CA . ALA A 1 90 ? 4.263 3.151 -9.332 1.00 55.25 90 ALA A CA 1
ATOM 720 C C . ALA A 1 90 ? 5.104 2.482 -10.437 1.00 55.25 90 ALA A C 1
ATOM 722 O O . ALA A 1 90 ? 4.674 2.403 -11.590 1.00 55.25 90 ALA A O 1
ATOM 723 N N . ARG A 1 91 ? 6.324 2.041 -10.118 1.00 57.38 91 ARG A N 1
ATOM 724 C CA . ARG A 1 91 ? 7.263 1.443 -11.084 1.00 57.38 91 ARG A CA 1
ATOM 725 C C . ARG A 1 91 ? 7.806 0.123 -10.552 1.00 57.38 91 ARG A C 1
ATOM 727 O O . ARG A 1 91 ? 8.233 0.052 -9.405 1.00 57.38 91 ARG A O 1
ATOM 734 N N . PHE A 1 92 ? 7.834 -0.900 -11.402 1.00 57.62 92 PHE A N 1
ATOM 735 C CA . PHE A 1 92 ? 8.521 -2.160 -11.122 1.00 57.62 92 PHE A CA 1
ATOM 736 C C . PHE A 1 92 ? 10.010 -2.072 -11.471 1.00 57.62 92 PHE A C 1
ATOM 738 O O . PHE A 1 92 ? 10.378 -1.479 -12.491 1.00 57.62 92 PHE A O 1
ATOM 745 N N . ALA A 1 93 ? 10.852 -2.703 -10.656 1.00 60.31 93 ALA A N 1
ATOM 746 C CA . ALA A 1 93 ? 12.266 -2.912 -10.943 1.00 60.31 93 ALA A CA 1
ATOM 747 C C . ALA A 1 93 ? 12.670 -4.363 -10.631 1.00 60.31 93 ALA A C 1
ATOM 749 O O . ALA A 1 93 ? 12.252 -4.959 -9.636 1.00 60.31 93 ALA A O 1
ATOM 750 N N . ASN A 1 94 ? 13.456 -4.955 -11.533 1.00 54.94 94 ASN A N 1
ATOM 751 C CA . ASN A 1 94 ? 13.752 -6.388 -11.525 1.00 54.94 94 ASN A CA 1
ATOM 752 C C . ASN A 1 94 ? 14.882 -6.727 -10.531 1.00 54.94 94 ASN A C 1
ATOM 754 O O . ASN A 1 94 ? 15.803 -5.938 -10.331 1.00 54.94 94 ASN A O 1
ATOM 758 N N . ALA A 1 95 ? 14.863 -7.939 -9.968 1.00 61.19 95 ALA A N 1
ATOM 759 C CA . ALA A 1 95 ? 15.920 -8.499 -9.119 1.00 61.19 95 ALA A CA 1
ATOM 760 C C . ALA A 1 95 ? 17.327 -8.411 -9.739 1.00 61.19 95 ALA A C 1
ATOM 762 O O . ALA A 1 95 ? 18.317 -8.285 -9.024 1.00 61.19 95 ALA A O 1
ATOM 763 N N . THR A 1 96 ? 17.434 -8.443 -11.073 1.00 56.47 96 THR A N 1
ATOM 764 C CA . THR A 1 96 ? 18.718 -8.334 -11.793 1.00 56.47 96 THR A CA 1
ATOM 765 C C . THR A 1 96 ? 19.418 -6.984 -11.627 1.00 56.47 96 THR A C 1
ATOM 767 O O . THR A 1 96 ? 20.568 -6.843 -12.035 1.00 56.47 96 THR A O 1
ATOM 770 N N . GLU A 1 97 ? 18.737 -5.985 -11.067 1.00 56.97 97 GLU A N 1
ATOM 771 C CA . GLU A 1 97 ? 19.279 -4.645 -10.832 1.00 56.97 97 GLU A CA 1
ATOM 772 C C . GLU A 1 97 ? 20.047 -4.533 -9.498 1.00 56.97 97 GLU A C 1
ATOM 774 O O . GLU A 1 97 ? 20.633 -3.486 -9.221 1.00 56.97 97 GLU A O 1
ATOM 779 N N . PHE A 1 98 ? 20.109 -5.610 -8.699 1.00 58.84 98 PHE A N 1
ATOM 780 C CA . PHE A 1 98 ? 20.728 -5.617 -7.370 1.00 58.84 98 PHE A CA 1
ATOM 781 C C . PHE A 1 98 ? 21.794 -6.696 -7.216 1.00 58.84 98 PHE A C 1
ATOM 783 O O . PHE A 1 98 ? 21.720 -7.783 -7.786 1.00 58.84 98 PHE A O 1
ATOM 790 N N . VAL A 1 99 ? 22.787 -6.391 -6.383 1.00 60.44 99 VAL A N 1
ATOM 791 C CA . VAL A 1 99 ? 23.787 -7.353 -5.923 1.00 60.44 99 VAL A CA 1
ATOM 792 C C . VAL A 1 99 ? 23.554 -7.565 -4.435 1.00 60.44 99 VAL A C 1
ATOM 794 O O . VAL A 1 99 ? 23.772 -6.651 -3.647 1.00 60.44 99 VAL A O 1
ATOM 797 N N . THR A 1 100 ? 23.104 -8.759 -4.064 1.00 64.00 100 THR A N 1
ATOM 798 C CA . THR A 1 100 ? 22.992 -9.195 -2.667 1.00 64.00 100 THR A CA 1
ATOM 799 C C . THR A 1 100 ? 24.243 -9.971 -2.275 1.00 64.00 100 THR A C 1
ATOM 801 O O . THR A 1 100 ? 24.721 -10.821 -3.037 1.00 64.00 100 THR A O 1
ATOM 804 N N . GLU A 1 101 ? 24.773 -9.730 -1.084 1.00 72.19 101 GLU A N 1
ATOM 805 C CA . GLU A 1 101 ? 25.841 -10.549 -0.530 1.00 72.19 101 GLU A CA 1
ATOM 806 C C . GLU A 1 101 ? 25.315 -11.929 -0.114 1.00 72.19 101 GLU A C 1
ATOM 808 O O . GLU A 1 101 ? 24.138 -12.133 0.171 1.00 72.19 101 GLU A O 1
ATOM 813 N N . LYS A 1 102 ? 26.214 -12.915 -0.032 1.00 72.62 102 LYS A N 1
ATOM 814 C CA . LYS A 1 1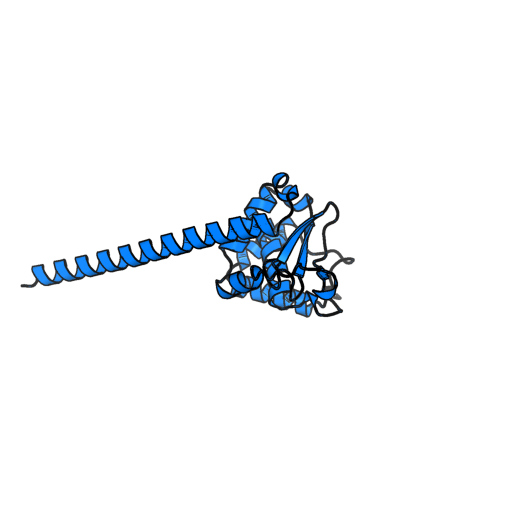02 ? 25.866 -14.306 0.310 1.00 72.62 102 LYS A CA 1
ATOM 815 C C . LYS A 1 102 ? 25.143 -14.451 1.661 1.00 72.62 102 LYS A C 1
ATOM 817 O O . LYS A 1 102 ? 24.450 -15.444 1.868 1.00 72.62 102 LYS A O 1
ATOM 822 N N . ASN A 1 103 ? 25.358 -13.510 2.577 1.00 78.00 103 ASN A N 1
ATOM 823 C CA . ASN A 1 103 ? 24.795 -13.531 3.926 1.00 78.00 103 ASN A CA 1
ATOM 824 C C . ASN A 1 103 ? 23.654 -12.524 4.111 1.00 78.00 103 ASN A C 1
ATOM 826 O O . ASN A 1 103 ? 23.144 -12.410 5.227 1.00 78.00 103 ASN A O 1
ATOM 830 N N . ASP A 1 104 ? 23.273 -11.797 3.060 1.00 70.75 104 ASP A N 1
ATOM 831 C CA . ASP A 1 104 ? 22.146 -10.884 3.151 1.00 70.75 104 ASP A CA 1
ATOM 832 C C . ASP A 1 104 ? 20.847 -11.684 3.322 1.00 70.75 104 ASP A C 1
ATOM 834 O O . ASP A 1 104 ? 20.710 -12.787 2.774 1.00 70.75 104 ASP A O 1
ATOM 838 N N . PRO A 1 105 ? 19.872 -11.161 4.088 1.00 70.62 105 PRO A N 1
ATOM 839 C CA . PRO A 1 105 ? 18.515 -11.689 4.064 1.00 70.62 105 PRO A CA 1
ATOM 840 C C . PRO A 1 105 ? 18.009 -11.766 2.614 1.00 70.62 105 PRO A C 1
ATOM 842 O O . PRO A 1 105 ? 18.426 -10.945 1.795 1.00 70.62 105 PRO A O 1
ATOM 845 N N . PRO A 1 106 ? 17.123 -12.722 2.273 1.00 70.56 106 PRO A N 1
ATOM 846 C CA . PRO A 1 106 ? 16.586 -12.854 0.923 1.00 70.56 106 PRO A CA 1
ATOM 847 C C . PRO A 1 106 ? 15.653 -11.676 0.617 1.00 70.56 106 PRO A C 1
ATOM 849 O O . PRO A 1 106 ? 14.433 -11.777 0.741 1.00 70.56 106 PRO A O 1
ATOM 852 N N . THR A 1 107 ? 16.254 -10.549 0.254 1.00 77.75 107 THR A N 1
ATOM 853 C CA . THR A 1 107 ? 15.578 -9.300 -0.070 1.00 77.75 107 THR A CA 1
ATOM 854 C C . THR A 1 107 ? 15.736 -9.022 -1.560 1.00 77.75 107 THR A C 1
ATOM 856 O O . THR A 1 107 ? 16.816 -9.230 -2.112 1.00 77.75 107 THR A O 1
ATOM 859 N N . PHE A 1 108 ? 14.667 -8.567 -2.220 1.00 81.31 108 PHE A N 1
ATOM 860 C CA . PHE A 1 108 ? 14.652 -8.215 -3.653 1.00 81.31 108 PHE A CA 1
ATOM 861 C C . PHE A 1 108 ? 14.925 -9.374 -4.626 1.00 81.31 108 PHE A C 1
ATOM 863 O O . PHE A 1 108 ? 15.094 -9.146 -5.823 1.00 81.31 108 PHE A O 1
ATOM 870 N N . THR A 1 109 ? 14.954 -10.623 -4.150 1.00 82.00 109 THR A N 1
ATOM 871 C CA . THR A 1 109 ? 15.247 -11.811 -4.970 1.00 82.00 109 THR A CA 1
ATOM 872 C C . THR A 1 109 ? 14.254 -12.027 -6.113 1.00 82.00 109 THR A C 1
ATOM 874 O O . THR A 1 109 ? 14.574 -12.717 -7.077 1.00 82.00 109 THR A O 1
ATOM 877 N N . GLU A 1 110 ? 13.060 -11.442 -6.013 1.00 81.88 110 GLU A N 1
ATOM 878 C CA . GLU A 1 110 ? 11.996 -11.487 -7.023 1.00 81.88 110 GLU A CA 1
ATOM 879 C C . GLU A 1 110 ? 11.669 -10.091 -7.604 1.00 81.88 110 GLU A C 1
ATOM 881 O O . GLU A 1 110 ? 10.732 -9.948 -8.391 1.00 81.88 110 GLU A O 1
ATOM 886 N N . GLY A 1 111 ? 12.474 -9.072 -7.276 1.00 82.38 111 GLY A N 1
ATOM 887 C CA . GLY A 1 111 ? 12.277 -7.670 -7.658 1.00 82.38 111 GLY A CA 1
ATOM 888 C C . GLY A 1 111 ? 11.648 -6.842 -6.542 1.00 82.38 111 GLY A C 1
ATOM 889 O O . GLY A 1 111 ? 11.611 -7.269 -5.392 1.00 82.38 111 GLY A O 1
ATOM 890 N N . PHE A 1 112 ? 11.185 -5.638 -6.867 1.00 84.25 112 PHE A N 1
ATOM 891 C CA . PHE A 1 112 ? 10.405 -4.783 -5.967 1.00 84.25 112 PHE A CA 1
ATOM 892 C C . PHE A 1 112 ? 9.482 -3.867 -6.765 1.00 84.25 112 PHE A C 1
ATOM 894 O O . PHE A 1 112 ? 9.734 -3.567 -7.940 1.00 84.25 112 PHE A O 1
ATOM 901 N N . TYR A 1 113 ? 8.446 -3.376 -6.098 1.00 84.50 113 TYR A N 1
ATOM 902 C CA . TYR A 1 113 ? 7.629 -2.291 -6.618 1.00 84.50 113 TYR A CA 1
ATOM 903 C C . TYR A 1 113 ? 7.883 -1.023 -5.837 1.00 84.50 113 TYR A C 1
ATOM 905 O O . TYR A 1 113 ? 8.034 -1.031 -4.619 1.00 84.50 113 TYR A O 1
ATOM 913 N N . LEU A 1 114 ? 7.922 0.081 -6.560 1.00 84.12 114 LEU A N 1
ATOM 914 C CA . LEU A 1 114 ? 8.006 1.411 -6.001 1.00 84.12 114 LEU A CA 1
ATOM 915 C C . LEU A 1 114 ? 6.631 2.058 -6.113 1.00 84.12 114 LEU A C 1
ATOM 917 O O . LEU A 1 114 ? 6.130 2.158 -7.226 1.00 84.12 114 LEU A O 1
ATOM 921 N N . ILE A 1 115 ? 6.059 2.543 -5.014 1.00 85.19 115 ILE A N 1
ATOM 922 C CA . ILE A 1 115 ? 4.919 3.466 -5.024 1.00 85.19 115 ILE A CA 1
ATOM 923 C C . ILE A 1 115 ? 5.446 4.863 -4.718 1.00 85.19 115 ILE A C 1
ATOM 925 O O . ILE A 1 115 ? 5.980 5.124 -3.635 1.00 85.19 115 ILE A O 1
ATOM 929 N N . ILE A 1 116 ? 5.282 5.767 -5.682 1.00 84.56 116 ILE A N 1
ATOM 930 C CA . ILE A 1 116 ? 5.645 7.174 -5.539 1.00 84.56 116 ILE A CA 1
ATOM 931 C C . ILE A 1 116 ? 4.422 7.949 -5.051 1.00 84.56 116 ILE A C 1
ATOM 933 O O . ILE A 1 116 ? 3.448 8.129 -5.783 1.00 84.56 116 ILE A O 1
ATOM 937 N N . LEU A 1 117 ? 4.489 8.426 -3.812 1.00 86.06 117 LEU A N 1
ATOM 938 C CA . LEU A 1 117 ? 3.473 9.273 -3.203 1.00 86.06 117 LEU A CA 1
ATOM 939 C C . LEU A 1 117 ? 3.873 10.744 -3.358 1.00 86.06 117 LEU A C 1
ATOM 941 O O . LEU A 1 117 ? 4.997 11.131 -3.031 1.00 86.06 117 LEU A O 1
ATOM 945 N N . GLY A 1 118 ? 2.940 11.556 -3.849 1.00 85.19 118 GLY A N 1
ATOM 946 C CA . GLY A 1 118 ? 3.102 13.006 -3.910 1.00 85.19 118 GLY A CA 1
ATOM 947 C C . GLY A 1 118 ? 3.180 13.622 -2.518 1.00 85.19 118 GLY A C 1
ATOM 948 O O . GLY A 1 118 ? 2.431 13.228 -1.617 1.00 85.19 118 GLY A O 1
ATOM 949 N N . ASP A 1 119 ? 4.076 14.583 -2.321 1.00 87.75 119 ASP A N 1
ATOM 950 C CA . ASP A 1 119 ? 4.201 15.290 -1.048 1.00 87.75 119 ASP A CA 1
ATOM 951 C C . ASP A 1 119 ? 2.965 16.147 -0.723 1.00 87.75 119 ASP A C 1
ATOM 953 O O . ASP A 1 119 ? 2.630 16.348 0.450 1.00 87.75 119 ASP A O 1
ATOM 957 N N . GLU A 1 120 ? 2.208 16.549 -1.746 1.00 87.88 120 GLU A N 1
ATOM 958 C CA . GLU A 1 120 ? 0.953 17.277 -1.629 1.00 87.88 120 GLU A CA 1
ATOM 959 C C . GLU A 1 120 ? -0.144 16.483 -0.916 1.00 87.88 120 GLU A C 1
ATOM 961 O O . GLU A 1 120 ? -1.041 17.086 -0.319 1.00 87.88 120 GLU A O 1
ATOM 966 N N . LEU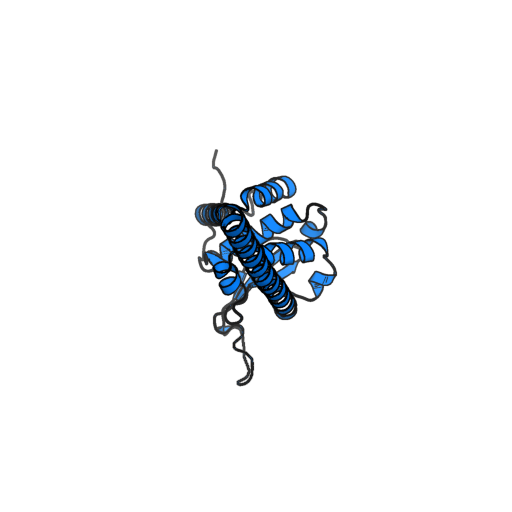 A 1 121 ? -0.053 15.145 -0.896 1.00 89.81 121 LEU A N 1
ATOM 967 C CA . LEU A 1 121 ? -0.958 14.303 -0.111 1.00 89.81 121 LEU A CA 1
ATOM 968 C C . LEU A 1 121 ? -0.881 14.661 1.375 1.00 89.81 121 LEU A C 1
ATOM 970 O O . LEU A 1 121 ? -1.879 14.590 2.083 1.00 89.81 121 LEU A O 1
ATOM 974 N N . ASN A 1 122 ? 0.273 15.121 1.862 1.00 92.81 122 ASN A N 1
ATOM 975 C CA . ASN A 1 122 ? 0.422 15.509 3.258 1.00 92.81 122 ASN A CA 1
ATOM 976 C C . ASN A 1 122 ? -0.313 16.819 3.607 1.00 92.81 122 ASN A C 1
ATOM 978 O O . ASN A 1 122 ? -0.492 17.109 4.789 1.00 92.81 122 ASN A O 1
ATOM 982 N N . ASN A 1 123 ? -0.759 17.596 2.613 1.00 91.69 123 ASN A N 1
ATOM 983 C CA . ASN A 1 123 ? -1.457 18.867 2.830 1.00 91.69 123 ASN A CA 1
ATOM 984 C C . ASN A 1 123 ? -2.931 18.690 3.225 1.00 91.69 123 ASN A C 1
ATOM 986 O O . ASN A 1 123 ? -3.532 19.637 3.737 1.00 91.69 123 ASN A O 1
ATOM 990 N N . THR A 1 124 ? -3.532 17.513 3.000 1.00 90.94 124 THR A N 1
ATOM 991 C CA . THR A 1 124 ? -4.891 17.241 3.492 1.00 90.94 124 THR A CA 1
ATOM 992 C C . THR A 1 124 ? -4.876 16.855 4.969 1.00 90.94 124 THR A C 1
ATOM 994 O O . THR A 1 124 ? -3.966 16.180 5.445 1.00 90.94 124 THR A O 1
ATOM 997 N N . THR A 1 125 ? -5.912 17.264 5.701 1.00 91.94 125 THR A N 1
ATOM 998 C CA . THR A 1 125 ? -6.178 16.790 7.068 1.00 91.94 125 THR A CA 1
ATOM 999 C C . THR A 1 125 ? -6.970 15.484 7.092 1.00 91.94 125 THR A C 1
ATOM 1001 O O . THR A 1 125 ? -7.070 14.854 8.142 1.00 91.94 125 THR A O 1
ATOM 1004 N N . ASP A 1 126 ? -7.564 15.088 5.963 1.00 95.25 126 ASP A N 1
ATOM 1005 C CA . ASP A 1 126 ? -8.288 13.825 5.832 1.00 95.25 126 ASP A CA 1
ATOM 1006 C C . ASP A 1 126 ? -7.300 12.687 5.543 1.00 95.25 126 ASP A C 1
ATOM 1008 O O . ASP A 1 126 ? -6.958 12.405 4.394 1.00 95.25 126 ASP A O 1
ATOM 1012 N N . VAL A 1 127 ? -6.810 12.057 6.612 1.00 96.19 127 VAL A N 1
ATOM 1013 C CA . VAL A 1 127 ? -5.879 10.921 6.532 1.00 96.19 127 VAL A CA 1
ATOM 1014 C C . VAL A 1 127 ? -6.514 9.738 5.799 1.00 96.19 127 VAL A C 1
ATOM 1016 O O . VAL A 1 127 ? -5.832 9.082 5.018 1.00 96.19 127 VAL A O 1
ATOM 1019 N N . GLU A 1 128 ? -7.818 9.503 5.964 1.00 96.31 128 GLU A N 1
ATOM 1020 C CA . GLU A 1 128 ? -8.504 8.392 5.298 1.00 96.31 128 GLU A CA 1
ATOM 1021 C C . GLU A 1 128 ? -8.569 8.598 3.779 1.00 96.31 128 GLU A C 1
ATOM 1023 O O . GLU A 1 128 ? -8.473 7.638 3.020 1.00 96.31 128 GLU A O 1
ATOM 1028 N N . ALA A 1 129 ? -8.633 9.841 3.298 1.00 93.06 129 ALA A N 1
ATOM 1029 C CA . ALA A 1 129 ? -8.493 10.098 1.867 1.00 93.06 129 ALA A CA 1
ATOM 1030 C C . ALA A 1 129 ? -7.122 9.634 1.334 1.00 93.06 129 ALA A C 1
ATOM 1032 O O . ALA A 1 129 ? -7.052 9.035 0.261 1.00 93.06 129 ALA A O 1
ATOM 1033 N N . ILE A 1 130 ? -6.033 9.869 2.077 1.00 94.69 130 ILE A N 1
ATOM 1034 C CA . ILE A 1 130 ? -4.686 9.402 1.700 1.00 94.69 130 ILE A CA 1
ATOM 1035 C C . ILE A 1 130 ? -4.621 7.869 1.751 1.00 94.69 130 ILE A C 1
ATOM 1037 O O . ILE A 1 130 ? -4.050 7.246 0.858 1.00 94.69 130 ILE A O 1
ATOM 1041 N N . GLU A 1 131 ? -5.241 7.250 2.760 1.00 95.44 131 GLU A N 1
ATOM 1042 C CA . GLU A 1 131 ? -5.336 5.788 2.862 1.00 95.44 131 GLU A CA 1
ATOM 1043 C C . GLU A 1 131 ? -5.984 5.179 1.619 1.00 95.44 131 GLU A C 1
ATOM 1045 O O . GLU A 1 131 ? -5.493 4.177 1.111 1.00 95.44 131 GLU A O 1
ATOM 1050 N N . GLY A 1 132 ? -7.040 5.803 1.087 1.00 93.06 132 GLY A N 1
ATOM 1051 C CA . GLY A 1 132 ? -7.701 5.337 -0.133 1.00 93.06 132 GLY A CA 1
ATOM 1052 C C . GLY A 1 132 ? -6.779 5.339 -1.354 1.00 93.06 132 GLY A C 1
ATOM 1053 O O . GLY A 1 132 ? -6.830 4.400 -2.146 1.00 93.06 132 GLY A O 1
ATOM 1054 N N . VAL A 1 133 ? -5.897 6.338 -1.477 1.00 92.25 133 VAL A N 1
ATOM 1055 C CA . VAL A 1 133 ? -4.860 6.367 -2.525 1.00 92.25 133 VAL A CA 1
ATOM 1056 C C . VAL A 1 133 ? -3.870 5.219 -2.325 1.00 92.25 133 VAL A C 1
ATOM 1058 O O . VAL A 1 133 ? -3.583 4.482 -3.259 1.00 92.25 133 VAL A O 1
ATOM 1061 N N . ILE A 1 134 ? -3.381 5.017 -1.100 1.00 94.00 134 ILE A N 1
ATOM 1062 C CA . ILE A 1 134 ? -2.405 3.960 -0.795 1.00 94.00 134 ILE A CA 1
ATOM 1063 C C . ILE A 1 134 ? -2.995 2.564 -1.046 1.00 94.00 134 ILE A C 1
ATOM 1065 O O . ILE A 1 134 ? -2.339 1.725 -1.658 1.00 94.00 134 ILE A O 1
ATOM 1069 N N . LEU A 1 135 ? -4.236 2.318 -0.617 1.00 95.06 135 LEU A N 1
ATOM 1070 C CA . LEU A 1 135 ? -4.940 1.051 -0.837 1.00 95.06 135 LEU A CA 1
ATOM 1071 C C . LEU A 1 135 ? -5.137 0.757 -2.329 1.00 95.06 135 LEU A C 1
ATOM 1073 O O . LEU A 1 135 ? -5.010 -0.393 -2.743 1.00 95.06 135 LEU A O 1
ATOM 1077 N N . HIS A 1 136 ? -5.410 1.787 -3.134 1.00 92.69 136 HIS A N 1
ATOM 1078 C CA . HIS A 1 136 ? -5.514 1.666 -4.589 1.00 92.69 136 HIS A CA 1
ATOM 1079 C C . HIS A 1 136 ? -4.197 1.219 -5.228 1.00 92.69 136 HIS A C 1
ATOM 1081 O O . HIS A 1 136 ? -4.171 0.268 -6.007 1.00 92.69 136 HIS A O 1
ATOM 1087 N N . GLU A 1 137 ? -3.088 1.858 -4.862 1.00 91.31 137 GLU A N 1
ATOM 1088 C CA . GLU A 1 137 ? -1.771 1.499 -5.399 1.00 91.31 137 GLU A CA 1
ATOM 1089 C C . GLU A 1 137 ? -1.323 0.099 -4.928 1.00 91.31 137 GLU A C 1
ATOM 1091 O O . GLU A 1 137 ? -0.748 -0.663 -5.705 1.00 91.31 137 GLU A O 1
ATOM 1096 N N . ILE A 1 138 ? -1.668 -0.298 -3.696 1.00 93.56 138 ILE A N 1
ATOM 1097 C CA . ILE A 1 138 ? -1.471 -1.673 -3.203 1.00 93.56 138 ILE A CA 1
ATOM 1098 C C . ILE A 1 138 ? -2.294 -2.684 -4.017 1.00 93.56 138 ILE A C 1
ATOM 1100 O O . ILE A 1 138 ? -1.812 -3.773 -4.318 1.00 93.56 138 ILE A O 1
ATOM 1104 N N . ALA A 1 139 ? -3.525 -2.345 -4.410 1.00 93.31 139 ALA A N 1
ATOM 1105 C CA . ALA A 1 139 ? -4.334 -3.222 -5.253 1.00 93.31 139 ALA A CA 1
ATOM 1106 C C . ALA A 1 139 ? -3.692 -3.443 -6.633 1.00 93.31 139 ALA A C 1
ATOM 1108 O O . ALA A 1 139 ? -3.698 -4.567 -7.133 1.00 93.31 139 ALA A O 1
ATOM 1109 N N . HIS A 1 140 ? -3.086 -2.409 -7.226 1.00 90.69 140 HIS A N 1
ATOM 1110 C CA . HIS A 1 140 ? -2.325 -2.551 -8.472 1.00 90.69 140 HIS A CA 1
ATOM 1111 C C . HIS A 1 140 ? -1.126 -3.495 -8.341 1.00 90.69 140 HIS A C 1
ATOM 1113 O O . HIS A 1 140 ? -0.880 -4.289 -9.253 1.00 90.69 140 HIS A O 1
ATOM 1119 N N . ASP A 1 141 ? -0.398 -3.411 -7.229 1.00 89.62 141 ASP A N 1
ATOM 1120 C CA . ASP A 1 141 ? 0.702 -4.322 -6.909 1.00 89.62 141 ASP A CA 1
ATOM 1121 C C . ASP A 1 141 ? 0.213 -5.772 -6.759 1.00 89.62 141 ASP A C 1
ATOM 1123 O O . ASP A 1 141 ? 0.668 -6.666 -7.478 1.00 89.62 141 ASP A O 1
ATOM 1127 N N . TYR A 1 142 ? -0.792 -5.994 -5.907 1.00 92.06 142 TYR A N 1
ATOM 1128 C CA . TYR A 1 142 ? -1.343 -7.324 -5.633 1.00 92.06 142 TYR A CA 1
ATOM 1129 C C . TYR A 1 142 ? -1.883 -8.011 -6.900 1.00 92.06 142 TYR A C 1
ATOM 1131 O O . TYR A 1 142 ? -1.666 -9.205 -7.111 1.00 92.06 142 TYR A O 1
ATOM 1139 N N . LEU A 1 143 ? -2.529 -7.247 -7.787 1.00 91.00 143 LEU A N 1
ATOM 1140 C CA . LEU A 1 143 ? -3.019 -7.723 -9.086 1.00 91.00 143 LEU A CA 1
ATOM 1141 C C . LEU A 1 143 ? -1.921 -7.818 -10.161 1.00 91.00 143 LEU A C 1
ATOM 1143 O O . LEU A 1 143 ? -2.181 -8.249 -11.283 1.00 91.00 143 LEU A O 1
ATOM 1147 N N . GLN A 1 144 ? -0.686 -7.425 -9.839 1.00 88.19 144 GLN A N 1
ATOM 1148 C CA . GLN A 1 144 ? 0.468 -7.405 -10.740 1.00 88.19 144 GLN A CA 1
ATOM 1149 C C . GLN A 1 144 ? 0.265 -6.541 -11.995 1.00 88.19 144 GLN A C 1
ATOM 1151 O O . GLN A 1 144 ? 0.909 -6.758 -13.025 1.00 88.19 144 GLN A O 1
ATOM 1156 N N . HIS A 1 145 ? -0.588 -5.517 -11.914 1.00 85.75 145 HIS A N 1
ATOM 1157 C CA . HIS A 1 145 ? -0.877 -4.605 -13.026 1.00 85.75 145 HIS A CA 1
ATOM 1158 C C . HIS A 1 145 ? 0.371 -3.870 -13.522 1.00 85.75 145 HIS A C 1
ATOM 1160 O O . HIS A 1 145 ? 0.482 -3.539 -14.698 1.00 85.75 145 HIS A O 1
ATOM 1166 N N . LEU A 1 146 ? 1.338 -3.660 -12.632 1.00 71.19 146 LEU A N 1
ATOM 1167 C CA . LEU A 1 146 ? 2.585 -2.950 -12.904 1.00 71.19 146 LEU A CA 1
ATOM 1168 C C . LEU A 1 146 ? 3.616 -3.783 -13.694 1.00 71.19 146 LEU A C 1
ATOM 1170 O O . LEU A 1 146 ? 4.660 -3.254 -14.072 1.00 71.19 146 LEU A O 1
ATOM 1174 N N . ARG A 1 147 ? 3.337 -5.069 -13.961 1.00 74.25 147 ARG A N 1
ATOM 1175 C CA . ARG A 1 147 ? 4.117 -5.924 -14.881 1.00 74.25 147 ARG A CA 1
ATOM 1176 C C . ARG A 1 147 ? 3.604 -5.881 -16.320 1.00 74.25 147 ARG A C 1
ATOM 1178 O O . ARG A 1 147 ? 4.220 -6.477 -17.200 1.00 74.25 147 ARG A O 1
ATOM 1185 N N . VAL A 1 148 ? 2.469 -5.225 -16.556 1.00 70.19 148 VAL A N 1
ATOM 1186 C CA . VAL A 1 148 ? 1.875 -5.085 -17.884 1.00 70.19 148 VAL A CA 1
ATOM 1187 C C . VAL A 1 148 ? 2.405 -3.797 -18.513 1.00 70.19 148 VAL A C 1
ATOM 1189 O O . VAL A 1 148 ? 2.245 -2.720 -17.949 1.00 70.19 148 VAL A O 1
ATOM 1192 N N . ASP A 1 149 ? 3.010 -3.896 -19.699 1.00 62.78 149 ASP A N 1
ATOM 1193 C CA . ASP A 1 149 ? 3.675 -2.771 -20.385 1.00 62.78 149 ASP A CA 1
ATOM 1194 C C . ASP A 1 149 ? 2.733 -1.612 -20.780 1.00 62.78 149 ASP A C 1
ATOM 1196 O O . ASP A 1 149 ? 3.198 -0.568 -21.242 1.00 62.78 149 ASP A O 1
ATOM 1200 N N . GLN A 1 150 ? 1.411 -1.766 -20.631 1.00 67.88 150 GLN A N 1
ATOM 1201 C CA . GLN A 1 150 ? 0.434 -0.730 -20.965 1.00 67.88 150 GLN A CA 1
ATOM 1202 C C . GLN A 1 150 ? -0.631 -0.577 -19.871 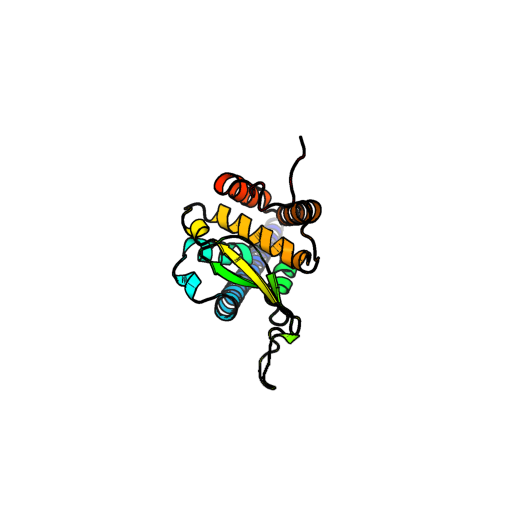1.00 67.88 150 GLN A C 1
ATOM 1204 O O . GLN A 1 150 ? -1.467 -1.471 -19.705 1.00 67.88 150 GLN A O 1
ATOM 1209 N N . PRO A 1 151 ? -0.657 0.571 -19.164 1.00 70.00 151 PRO A N 1
ATOM 1210 C CA . PRO A 1 151 ? -1.764 0.926 -18.289 1.00 70.00 151 PRO A CA 1
ATOM 1211 C C . PRO A 1 151 ? -3.063 0.929 -19.093 1.00 70.00 151 PRO A C 1
ATOM 1213 O O . PRO A 1 151 ? -3.135 1.522 -20.171 1.00 70.00 151 PRO A O 1
ATOM 1216 N N . SER A 1 152 ? -4.102 0.284 -18.571 1.00 82.19 152 SER A N 1
ATOM 1217 C CA . SER A 1 152 ? -5.414 0.255 -19.207 1.00 82.19 152 SER A CA 1
ATOM 1218 C C . SER A 1 152 ? -6.488 0.677 -18.220 1.00 82.19 152 SER A C 1
ATOM 1220 O O . SER A 1 152 ? -6.368 0.516 -17.004 1.00 82.19 152 SER A O 1
ATOM 1222 N N . CYS A 1 153 ? -7.575 1.212 -18.762 1.00 81.69 153 CYS A N 1
ATOM 1223 C CA . CYS A 1 153 ? -8.703 1.625 -17.951 1.00 81.69 153 CYS A CA 1
ATOM 1224 C C . CYS A 1 153 ? -9.402 0.439 -17.261 1.00 81.69 153 CYS A C 1
ATOM 1226 O O . CYS A 1 153 ? -10.057 0.593 -16.231 1.00 81.69 153 CYS A O 1
ATOM 1228 N N . GLU A 1 154 ? -9.250 -0.762 -17.818 1.00 87.38 154 GLU A N 1
ATOM 1229 C CA . GLU A 1 154 ? -9.728 -1.995 -17.203 1.00 87.38 154 GLU A CA 1
ATOM 1230 C C . GLU A 1 154 ? -8.939 -2.330 -15.933 1.00 87.38 154 GLU A C 1
ATOM 1232 O O . GLU A 1 154 ? -9.566 -2.620 -14.917 1.00 87.38 154 GLU A O 1
ATOM 1237 N N . LEU A 1 155 ? -7.610 -2.166 -15.948 1.00 88.50 155 LEU A N 1
ATOM 1238 C CA . LEU A 1 155 ? -6.750 -2.404 -14.780 1.00 88.50 155 LEU A CA 1
ATOM 1239 C C . LEU A 1 155 ? -7.086 -1.448 -13.624 1.00 88.50 155 LEU A C 1
ATOM 1241 O O . LEU A 1 155 ? -7.194 -1.864 -12.474 1.00 88.50 155 LEU A O 1
ATOM 1245 N N . GLU A 1 156 ? -7.320 -0.168 -13.923 1.00 86.94 156 GLU A N 1
ATOM 1246 C CA . GLU A 1 156 ? -7.762 0.821 -12.924 1.00 86.94 156 GLU A CA 1
ATOM 1247 C C . GLU A 1 156 ? -9.138 0.449 -12.336 1.00 86.94 156 GLU A C 1
ATOM 1249 O O . GLU A 1 156 ? -9.366 0.532 -11.129 1.00 86.94 156 GLU A O 1
ATOM 1254 N N . ARG A 1 157 ? -10.081 -0.009 -13.174 1.00 89.69 157 ARG A N 1
ATOM 1255 C CA . ARG A 1 157 ? -11.406 -0.470 -12.715 1.00 89.69 157 ARG A CA 1
ATOM 1256 C C . ARG A 1 157 ? -11.321 -1.746 -11.882 1.00 89.69 157 ARG A C 1
ATOM 1258 O O . ARG A 1 157 ? -12.138 -1.919 -10.979 1.00 89.69 157 ARG A O 1
ATOM 1265 N N . GLU A 1 158 ? -10.387 -2.633 -12.195 1.00 93.38 158 GLU A N 1
ATOM 1266 C CA . GLU A 1 158 ? -10.156 -3.868 -11.454 1.00 93.38 158 GLU A CA 1
ATOM 1267 C C . GLU A 1 158 ? -9.540 -3.593 -10.079 1.00 93.38 158 GLU A C 1
ATOM 1269 O O . GLU A 1 158 ? -10.088 -4.063 -9.084 1.00 93.38 158 GLU A O 1
ATOM 1274 N N . ALA A 1 159 ? -8.519 -2.732 -9.994 1.00 91.88 159 ALA A N 1
ATOM 1275 C CA . ALA A 1 159 ? -7.960 -2.279 -8.717 1.00 91.88 159 ALA A CA 1
ATOM 1276 C C . ALA A 1 159 ? -9.039 -1.632 -7.828 1.00 91.88 159 ALA A C 1
ATOM 1278 O O . ALA A 1 159 ? -9.214 -2.013 -6.671 1.00 91.88 159 ALA A O 1
ATOM 1279 N N . ASN A 1 160 ? -9.864 -0.748 -8.402 1.00 90.81 160 ASN A N 1
ATOM 1280 C CA . ASN A 1 160 ? -10.995 -0.139 -7.696 1.00 90.81 160 ASN A CA 1
ATOM 1281 C C . ASN A 1 160 ? -11.995 -1.172 -7.165 1.00 90.81 160 ASN A C 1
ATOM 1283 O O . ASN A 1 160 ? -12.564 -0.991 -6.090 1.00 90.81 160 ASN A O 1
ATOM 1287 N N . ARG A 1 161 ? -12.264 -2.236 -7.931 1.00 94.50 161 ARG A N 1
ATOM 1288 C CA . ARG A 1 161 ? -13.174 -3.305 -7.508 1.00 94.50 161 ARG A CA 1
ATOM 1289 C C . ARG A 1 161 ? -12.586 -4.068 -6.328 1.00 94.50 161 ARG A C 1
ATOM 1291 O O . ARG A 1 161 ? -13.298 -4.280 -5.354 1.00 94.50 161 ARG A O 1
ATOM 1298 N N . LEU A 1 162 ? -11.296 -4.387 -6.385 1.00 95.38 162 LEU A N 1
ATOM 1299 C CA . LEU A 1 162 ? -10.605 -5.105 -5.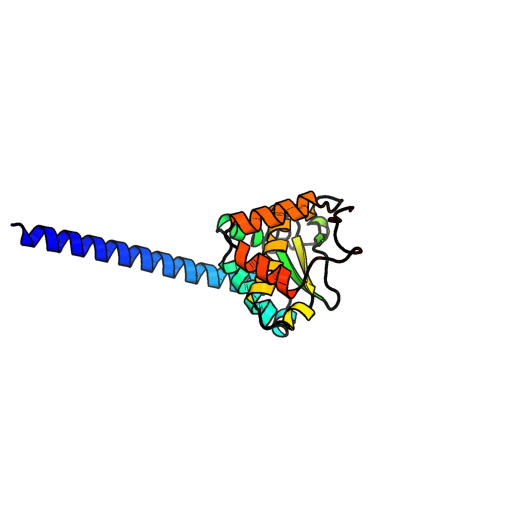322 1.00 95.38 162 LEU A CA 1
ATOM 1300 C C . LEU A 1 162 ? -10.598 -4.317 -4.001 1.00 95.38 162 LEU A C 1
ATOM 1302 O O . LEU A 1 162 ? -10.939 -4.865 -2.957 1.00 95.38 162 LEU A O 1
ATOM 1306 N N . VAL A 1 163 ? -10.333 -3.006 -4.039 1.00 93.56 163 VAL A N 1
ATOM 1307 C CA . VAL A 1 163 ? -10.408 -2.145 -2.839 1.00 93.56 163 VAL A CA 1
ATOM 1308 C C . VAL A 1 163 ? -11.811 -2.159 -2.213 1.00 93.56 163 VAL A C 1
ATOM 1310 O O . VAL A 1 163 ? -11.957 -2.150 -0.988 1.00 93.56 163 VAL A O 1
ATOM 1313 N N . LYS A 1 164 ? -12.864 -2.214 -3.038 1.00 93.56 164 LYS A N 1
ATOM 1314 C CA . LYS A 1 164 ? -14.249 -2.343 -2.557 1.00 93.56 164 LYS A CA 1
ATOM 1315 C C . LYS A 1 164 ? -14.538 -3.725 -1.984 1.00 93.56 164 LYS A C 1
ATOM 1317 O O . LYS A 1 164 ? -15.231 -3.815 -0.976 1.00 93.56 164 LYS A O 1
ATOM 1322 N N . GLU A 1 165 ? -14.009 -4.781 -2.593 1.00 95.69 165 GLU A N 1
ATOM 1323 C CA . GLU A 1 165 ? -14.122 -6.156 -2.091 1.00 95.69 165 GLU A CA 1
ATOM 1324 C C . GLU A 1 165 ? -13.442 -6.321 -0.727 1.00 95.69 165 GLU A C 1
ATOM 1326 O O . GLU A 1 165 ? -13.964 -7.027 0.133 1.00 95.69 165 GLU A O 1
ATOM 1331 N N . TRP A 1 166 ? -12.355 -5.587 -0.473 1.00 95.12 166 TRP A N 1
ATOM 1332 C CA . TRP A 1 166 ? -11.742 -5.485 0.856 1.00 95.12 166 TRP A CA 1
ATOM 1333 C C . TRP A 1 166 ? -12.574 -4.681 1.873 1.00 95.12 166 TRP A C 1
ATOM 1335 O O . TRP A 1 166 ? -12.229 -4.630 3.050 1.00 95.12 166 TRP A O 1
ATOM 1345 N N . GLY A 1 167 ? -13.683 -4.066 1.450 1.00 94.62 167 GLY A N 1
ATOM 1346 C CA . GLY A 1 167 ? -14.588 -3.311 2.318 1.00 94.62 167 GLY A CA 1
ATOM 1347 C C . GLY A 1 167 ? -14.220 -1.837 2.507 1.00 94.62 167 GLY A C 1
ATOM 1348 O O . GLY A 1 167 ? -14.749 -1.199 3.414 1.00 94.62 167 GLY A O 1
ATOM 1349 N N . TYR A 1 168 ? -13.353 -1.267 1.660 1.00 93.88 168 TYR A N 1
ATOM 1350 C CA . TYR A 1 168 ? -12.865 0.117 1.798 1.00 93.88 168 TYR A CA 1
ATOM 1351 C C . TYR A 1 168 ? -13.487 1.102 0.806 1.00 93.88 168 TYR A C 1
ATOM 1353 O O . TYR A 1 168 ? -12.888 2.128 0.484 1.00 93.88 168 TYR A O 1
ATOM 1361 N N . GLU A 1 169 ? -14.707 0.828 0.335 1.00 92.31 169 GLU A N 1
ATOM 1362 C CA . GLU A 1 169 ? -15.403 1.706 -0.614 1.00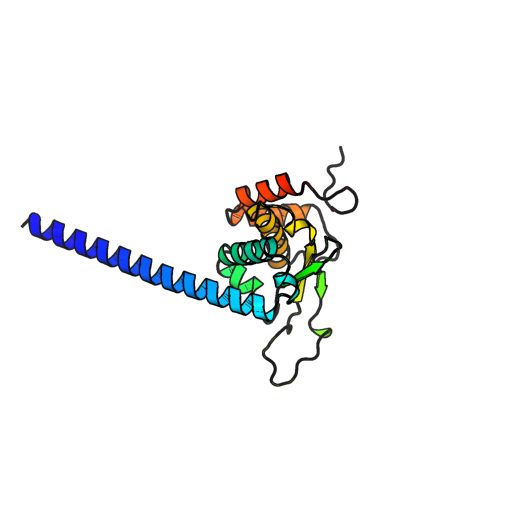 92.31 169 GLU A CA 1
ATOM 1363 C C . GLU A 1 169 ? -15.549 3.141 -0.083 1.00 92.31 169 GLU A C 1
ATOM 1365 O O . GLU A 1 169 ? -15.286 4.092 -0.815 1.00 92.31 169 GLU A O 1
ATOM 1370 N N . GLU A 1 170 ? -15.907 3.319 1.191 1.00 93.44 170 GLU A N 1
ATOM 1371 C CA . GLU A 1 170 ? -16.075 4.654 1.781 1.00 93.44 170 GLU A CA 1
ATOM 1372 C C . GLU A 1 170 ? -14.760 5.444 1.829 1.00 93.44 170 GLU A C 1
ATOM 1374 O O . GLU A 1 170 ? -14.737 6.626 1.485 1.00 93.44 170 GLU A O 1
ATOM 1379 N N . ILE A 1 171 ? -13.656 4.787 2.197 1.00 90.94 171 ILE A N 1
ATOM 1380 C CA . ILE A 1 171 ? -12.309 5.380 2.224 1.00 90.94 171 ILE A CA 1
ATOM 1381 C C . ILE A 1 171 ? -11.894 5.788 0.803 1.00 90.94 171 ILE A C 1
ATOM 1383 O O . ILE A 1 171 ? -11.426 6.902 0.568 1.00 90.94 171 ILE A O 1
ATOM 1387 N N . PHE A 1 172 ? -12.146 4.918 -0.175 1.00 85.69 172 PHE A N 1
ATOM 1388 C CA . PHE A 1 172 ? -11.861 5.196 -1.577 1.00 85.69 172 PHE A CA 1
ATOM 1389 C C . PHE A 1 172 ? -12.686 6.377 -2.128 1.00 85.69 172 PHE A C 1
ATOM 1391 O O . PHE A 1 172 ? -12.174 7.219 -2.870 1.00 85.69 172 PHE A O 1
ATOM 1398 N N . LEU A 1 173 ? -13.955 6.506 -1.726 1.00 88.50 173 LEU A N 1
ATOM 1399 C CA . LEU A 1 173 ? -14.789 7.655 -2.094 1.00 88.50 173 LEU A CA 1
ATOM 1400 C C . LEU A 1 173 ? -14.255 8.975 -1.517 1.00 88.50 173 LEU A C 1
ATOM 1402 O O . LEU A 1 173 ? -14.335 9.999 -2.202 1.00 88.50 173 LEU A O 1
ATOM 1406 N N . LYS A 1 174 ? -13.667 8.964 -0.312 1.00 91.50 174 LYS A N 1
ATOM 1407 C CA . LYS A 1 174 ? -12.993 10.143 0.263 1.00 91.50 174 LYS A CA 1
ATOM 1408 C C . LYS A 1 174 ? -11.777 10.554 -0.555 1.00 91.50 174 LYS A C 1
ATOM 1410 O O . LYS A 1 174 ? -11.644 11.733 -0.875 1.00 91.50 174 LYS A O 1
ATOM 1415 N N . ALA A 1 175 ? -10.948 9.593 -0.967 1.00 88.31 175 ALA A N 1
ATOM 1416 C CA . ALA A 1 175 ? -9.806 9.855 -1.843 1.00 88.31 175 ALA A CA 1
ATOM 1417 C C . ALA A 1 175 ? -10.247 10.562 -3.135 1.00 88.31 175 ALA A C 1
ATOM 1419 O O . ALA A 1 175 ? -9.707 11.609 -3.494 1.00 88.31 175 ALA A O 1
ATOM 1420 N N . LYS A 1 176 ? -11.303 10.051 -3.782 1.00 86.12 176 LYS A N 1
ATOM 1421 C CA . LYS A 1 176 ? -11.874 10.663 -4.990 1.00 86.12 176 LYS A CA 1
ATOM 1422 C C . LYS A 1 176 ? -12.417 12.073 -4.743 1.00 86.12 176 LYS A C 1
ATOM 1424 O O . LYS A 1 176 ? -12.249 12.945 -5.591 1.00 86.12 176 LYS A O 1
ATOM 1429 N N . ALA A 1 177 ? -13.086 12.304 -3.615 1.00 87.62 177 ALA A N 1
ATOM 1430 C CA . ALA A 1 177 ? -13.611 13.624 -3.272 1.00 87.62 177 ALA A CA 1
ATOM 1431 C C . ALA A 1 177 ? -12.491 14.641 -2.996 1.00 87.62 177 ALA A C 1
ATOM 1433 O O . ALA A 1 177 ? -12.613 15.800 -3.388 1.00 87.62 177 ALA A O 1
ATOM 1434 N N . GLN A 1 178 ? -11.406 14.201 -2.355 1.00 87.38 178 GLN A N 1
ATOM 1435 C CA . GLN A 1 178 ? -10.298 15.056 -1.937 1.00 87.38 178 GLN A CA 1
ATOM 1436 C C . GLN A 1 178 ? -9.322 15.373 -3.076 1.00 87.38 178 GLN A C 1
ATOM 1438 O O . GLN A 1 178 ? -8.879 16.513 -3.206 1.00 87.38 178 GLN A O 1
ATOM 1443 N N . PHE A 1 179 ? -8.973 14.373 -3.886 1.00 84.94 179 PHE A N 1
ATOM 1444 C CA . PHE A 1 179 ? -7.911 14.474 -4.894 1.00 84.94 179 PHE A CA 1
ATOM 1445 C C . PHE A 1 179 ? -8.438 14.464 -6.334 1.00 84.94 179 PHE A C 1
ATOM 1447 O O . PHE A 1 179 ? -7.681 14.679 -7.278 1.00 84.94 179 PHE A O 1
ATOM 1454 N N . GLY A 1 180 ? -9.742 14.256 -6.520 1.00 79.44 180 GLY A N 1
ATOM 1455 C CA . GLY A 1 180 ? -10.372 14.222 -7.832 1.00 79.44 180 GLY A CA 1
ATOM 1456 C C . GLY A 1 180 ? -10.078 12.934 -8.600 1.00 79.44 180 GLY A C 1
ATOM 1457 O O . GLY A 1 180 ? -9.958 11.845 -8.043 1.00 79.44 180 GLY A O 1
ATOM 1458 N N . SER A 1 181 ? -10.040 13.042 -9.924 1.00 69.19 181 SER A N 1
ATOM 1459 C CA . SER A 1 181 ? -9.647 11.962 -10.832 1.00 69.19 181 SER A CA 1
ATOM 1460 C C . SER A 1 181 ? -8.465 12.445 -11.665 1.00 69.19 181 SER A C 1
ATOM 1462 O O . SER A 1 181 ? -8.381 13.639 -11.959 1.00 69.19 181 SER A O 1
ATOM 1464 N N . LYS A 1 182 ? -7.553 11.530 -12.017 1.00 63.00 182 LYS A N 1
ATOM 1465 C CA . LYS A 1 182 ? -6.359 11.837 -12.820 1.00 63.00 182 LYS A CA 1
ATOM 1466 C C . LYS A 1 182 ? -6.760 12.604 -14.098 1.00 63.00 182 LYS A C 1
ATOM 1468 O O . LYS A 1 182 ? -7.807 12.328 -14.690 1.00 63.00 182 LYS A O 1
ATOM 1473 N N . SER A 1 183 ? -5.957 13.606 -14.467 1.00 56.09 183 SER A N 1
ATOM 1474 C CA . SER A 1 183 ? -6.210 14.516 -15.598 1.00 56.09 183 SER A CA 1
ATOM 1475 C C . SER A 1 183 ? -6.179 13.780 -16.944 1.00 56.09 183 SER A C 1
ATOM 1477 O O . SER A 1 183 ? -5.885 12.588 -16.952 1.00 56.09 183 SER A O 1
ATOM 1479 N N . LYS A 1 184 ? -6.443 14.471 -18.075 1.00 51.91 184 LYS A N 1
ATOM 1480 C CA . LYS A 1 184 ? -6.338 13.893 -19.434 1.00 51.91 184 LYS A CA 1
ATOM 1481 C C . LYS A 1 184 ? -4.943 13.378 -19.843 1.00 51.91 184 LYS A C 1
ATOM 1483 O O . LYS A 1 184 ? -4.828 12.536 -20.729 1.00 51.91 184 LYS A O 1
ATOM 1488 N N . ASP A 1 185 ? -3.933 13.879 -19.141 1.00 50.03 185 ASP A N 1
ATOM 1489 C CA . ASP A 1 185 ? -2.522 13.517 -19.243 1.00 50.03 185 ASP A CA 1
ATOM 1490 C C . ASP A 1 185 ? -2.181 12.126 -18.669 1.00 50.03 185 ASP A C 1
ATOM 1492 O O . ASP A 1 185 ? -1.328 11.390 -19.162 1.00 50.03 185 ASP A O 1
ATOM 1496 N N . ASP A 1 186 ? -2.857 11.801 -17.561 1.00 53.84 186 ASP A N 1
ATOM 1497 C CA . ASP A 1 186 ? -2.299 10.958 -16.494 1.00 53.84 186 ASP A CA 1
ATOM 1498 C C . ASP A 1 186 ? -3.139 9.704 -16.202 1.00 53.84 186 ASP A C 1
ATOM 1500 O O . ASP A 1 186 ? -2.839 8.947 -15.277 1.00 53.84 186 ASP A O 1
ATOM 1504 N N . SER A 1 187 ? -4.228 9.484 -16.946 1.00 59.00 187 SER A N 1
ATOM 1505 C CA . SER A 1 187 ? -5.141 8.354 -16.761 1.00 59.00 187 SER A CA 1
ATOM 1506 C C . SER A 1 187 ? -5.340 7.571 -18.057 1.00 59.00 187 SER A C 1
ATOM 1508 O O . SER A 1 187 ? -5.696 8.142 -19.079 1.00 59.00 187 SER A O 1
ATOM 1510 N N . PRO A 1 188 ? -5.257 6.235 -18.046 1.00 61.09 188 PRO A N 1
ATOM 1511 C CA . PRO A 1 188 ? -5.729 5.453 -19.186 1.00 61.09 188 PRO A CA 1
ATOM 1512 C C . PRO A 1 188 ? -7.267 5.490 -19.321 1.00 61.09 188 PRO A C 1
ATOM 1514 O O . PRO A 1 188 ? -7.810 5.004 -20.313 1.00 61.09 188 PRO A O 1
ATOM 1517 N N . CYS A 1 189 ? -7.982 6.047 -18.333 1.00 61.38 189 CYS A N 1
ATOM 1518 C CA . CYS A 1 189 ? -9.434 6.157 -18.304 1.00 61.38 189 CYS A CA 1
ATOM 1519 C C . CYS A 1 189 ? -9.944 7.516 -18.778 1.00 61.38 189 CYS A C 1
ATOM 1521 O O . CYS A 1 189 ? -10.246 8.396 -17.971 1.00 61.38 189 CYS A O 1
ATOM 1523 N N . TYR A 1 190 ? -10.162 7.639 -20.087 1.00 57.88 190 TYR A N 1
ATOM 1524 C CA . TYR A 1 190 ? -11.081 8.647 -20.612 1.00 57.88 190 TYR A CA 1
ATOM 1525 C C . TYR A 1 190 ? -12.379 8.012 -21.046 1.00 57.88 190 TYR A C 1
ATOM 1527 O O . TYR A 1 190 ? -12.408 7.184 -21.954 1.00 57.88 190 TYR A O 1
ATOM 1535 N N . ASP A 1 191 ? -13.463 8.477 -20.438 1.00 46.97 191 ASP A N 1
ATOM 1536 C CA . ASP A 1 191 ? -14.764 8.394 -21.071 1.00 46.97 191 ASP A CA 1
ATOM 1537 C C . ASP A 1 191 ? -14.715 9.313 -22.301 1.00 46.97 191 ASP A C 1
ATOM 1539 O O . ASP A 1 191 ? -14.685 10.545 -22.203 1.00 46.97 191 ASP A O 1
ATOM 1543 N N . SER A 1 192 ? -14.622 8.706 -23.482 1.00 39.81 192 SER A N 1
ATOM 1544 C CA . SER A 1 192 ? -14.942 9.382 -24.731 1.00 39.81 192 SER A CA 1
ATOM 1545 C C . SER A 1 192 ? -16.444 9.664 -24.722 1.00 39.81 192 SER A C 1
ATOM 1547 O O . SER A 1 192 ? -17.234 8.770 -25.028 1.00 39.81 192 SER A O 1
ATOM 1549 N N . ASN A 1 193 ? -16.833 10.873 -24.317 1.00 36.06 193 ASN A N 1
ATOM 1550 C CA . ASN A 1 193 ? -18.131 11.426 -24.704 1.00 36.06 193 ASN A CA 1
ATOM 1551 C C . ASN A 1 193 ? -18.134 11.713 -26.205 1.00 36.06 193 ASN A C 1
ATOM 1553 O O . ASN A 1 193 ? -17.149 12.335 -26.670 1.00 36.06 193 ASN A O 1
#

pLDDT: mean 79.0, std 15.87, range [36.06, 96.31]

Sequence (193 aa):
MKKLILSTLFFVLLFSTAQAMAVKIDDEAQRQTQIEQYLKEFVGNSLFYYPNIRSALFNALAKLPDDVFATVTDRRHPLIFVISINSGIARFANATEFVTEKNDPPTFTEGFYLIILGDELNNTTDVEAIEGVILHEIAHDYLQHLRVDQPSCELEREANRLVKEWGYEEIFLKAKAQFGSKSKDDSPCYDSN

Radius of gyration: 20.86 Å; chains: 1; bounding box: 59×47×64 Å

Secondary structure (DSSP, 8-state):
-HHHHHHHHHHHHHHHHHHHHHHHHHHHHHHHHHHHHHHHHHB-GGGGG-HHHHHHHHHHHHHS-HHHHHHHT-TTS-EEEEEESS----EEE-GGG----TTS-S-STT-EEEEEEEGGGGG-S-HHHHHHHHHHHHHHHHTTGGGSSS--HHHHHHHHHHHHHTT-HHHHHHHHHHH----TTT-S-----

Foldseek 3Di:
DVVVVVVVVVVVVVVVVVVVVVVVVVVLVVQLVLLVVQCVVAEDPCCVVQVLLVVLSSVLLSLDDPVLNCQQSPQLEHEHEYEDCDADDKAWDALVVDDDDPPDDNGCVGTYIYHYHYSCLSVDPPSLLSNLVVQLVSLCVVVVVNVDPDAAPVSSVNSLVVCVVSVSVVSNVSVCVPVNDDDPVHHNDDDPD